Protein AF-A0A839E7I4-F1 (afdb_monomer_lite)

InterPro domains:
  IPR001789 Signal transduction response regulator, receiver domain [PF00072] (240-334)
  IPR001789 Signal transduction response regulator, receiver domain [PS50110] (230-344)
  IPR001789 Signal transduction response regulator, receiver domain [SM00448] (236-340)
  IPR003594 Histidine kinase/HSP90-like ATPase domain [PF02518] (184-231)
  IPR011006 CheY-like superfamily [SSF52172] (240-339)
  IPR011712 Signal transduction histidine kinase, subgroup 3, dimerisation and phosphoacceptor domain [PF07730] (73-138)
  IPR013785 Aldolase-type TIM barrel [G3DSA:3.20.20.70] (255-352)
  IPR036890 Histidine kinase/HSP90-like ATPase superfamily [G3DSA:3.30.565.10] (148-254)
  IPR036890 Histidine kinase/HSP90-like ATPase superfamily [SSF55874] (157-234)
  IPR050482 Sensor Histidine Kinase Two-Component System [PTHR24421] (22-239)
  IPR058245 NreC/VraR/RcsB-like, phosphoacceptor receiver domain [cd17535] (239-344)

Structure (mmCIF, N/CA/C/O backbone):
data_AF-A0A839E7I4-F1
#
_entry.id   AF-A0A839E7I4-F1
#
loop_
_atom_site.group_PDB
_atom_site.id
_atom_site.type_symbol
_atom_site.label_atom_id
_atom_site.label_alt_id
_atom_site.label_comp_id
_atom_site.label_asym_id
_atom_site.label_entity_id
_atom_site.label_seq_id
_atom_site.pdbx_PDB_ins_code
_atom_site.Cartn_x
_atom_site.Cartn_y
_atom_site.Cartn_z
_atom_site.occupancy
_atom_site.B_iso_or_equiv
_atom_site.auth_seq_id
_atom_site.auth_comp_id
_atom_site.auth_asym_id
_atom_site.auth_atom_id
_atom_site.pdbx_PDB_model_num
ATOM 1 N N . MET A 1 1 ? 86.240 20.208 -107.784 1.00 45.34 1 MET A N 1
ATOM 2 C CA . MET A 1 1 ? 86.286 20.695 -106.391 1.00 45.34 1 MET A CA 1
ATOM 3 C C . MET A 1 1 ? 84.893 21.193 -106.020 1.00 45.34 1 MET A C 1
ATOM 5 O O . MET A 1 1 ? 84.542 22.271 -106.465 1.00 45.34 1 MET A O 1
ATOM 9 N N . ALA A 1 2 ? 84.088 20.382 -105.324 1.00 39.31 2 ALA A N 1
ATOM 10 C CA . ALA A 1 2 ? 82.981 20.797 -104.443 1.00 39.31 2 ALA A CA 1
ATOM 11 C C . ALA A 1 2 ? 82.258 19.541 -103.919 1.00 39.31 2 ALA A C 1
ATOM 13 O O . ALA A 1 2 ? 81.958 18.629 -104.683 1.00 39.31 2 ALA A O 1
ATOM 14 N N . LEU A 1 3 ? 82.082 19.511 -102.601 1.00 32.94 3 LEU A N 1
ATOM 15 C CA . LEU A 1 3 ? 81.703 18.405 -101.721 1.00 32.94 3 LEU A CA 1
ATOM 16 C C . LEU A 1 3 ? 80.348 17.738 -102.019 1.00 32.94 3 LEU A C 1
ATOM 18 O O . LEU A 1 3 ? 79.318 18.398 -102.114 1.00 32.94 3 LEU A O 1
ATOM 22 N N . THR A 1 4 ? 80.350 16.407 -101.960 1.00 37.59 4 THR A N 1
ATOM 23 C CA . THR A 1 4 ? 79.194 15.556 -101.659 1.00 37.59 4 THR A CA 1
ATOM 24 C C . THR A 1 4 ? 78.889 15.645 -100.159 1.00 37.59 4 THR A C 1
ATOM 26 O O . THR A 1 4 ? 79.692 15.201 -99.341 1.00 37.59 4 THR A O 1
ATOM 29 N N . VAL A 1 5 ? 77.738 16.201 -99.772 1.00 37.16 5 VAL A N 1
ATOM 30 C CA . VAL A 1 5 ? 77.223 16.116 -98.394 1.00 37.16 5 VAL A CA 1
ATOM 31 C C . VAL A 1 5 ? 76.134 15.047 -98.368 1.00 37.16 5 VAL A C 1
ATOM 33 O O . VAL A 1 5 ? 75.012 15.271 -98.815 1.00 37.16 5 VAL A O 1
ATOM 36 N N . ALA A 1 6 ? 76.485 13.861 -97.875 1.00 39.47 6 ALA A N 1
ATOM 37 C CA . ALA A 1 6 ? 75.538 12.795 -97.576 1.00 39.47 6 ALA A CA 1
ATOM 38 C C . ALA A 1 6 ? 74.881 13.083 -96.216 1.00 39.47 6 ALA A C 1
ATOM 40 O O . ALA A 1 6 ? 75.490 12.887 -95.165 1.00 39.47 6 ALA A O 1
ATOM 41 N N . GLY A 1 7 ? 73.646 13.584 -96.232 1.00 37.56 7 GLY A N 1
ATOM 42 C CA . GLY A 1 7 ? 72.823 13.718 -95.032 1.00 37.56 7 GLY A CA 1
ATOM 43 C C . GLY A 1 7 ? 72.228 12.366 -94.643 1.00 37.56 7 GLY A C 1
ATOM 44 O O . GLY A 1 7 ? 71.317 11.877 -95.305 1.00 37.56 7 GLY A O 1
ATOM 45 N N . PHE A 1 8 ? 72.734 11.756 -93.572 1.00 41.09 8 PHE A N 1
ATOM 46 C CA . PHE A 1 8 ? 72.129 10.573 -92.960 1.00 41.09 8 PHE A CA 1
ATOM 47 C C . PHE A 1 8 ? 70.996 11.031 -92.029 1.00 41.09 8 PHE A C 1
ATOM 49 O O . PHE A 1 8 ? 71.242 11.540 -90.937 1.00 41.09 8 PHE A O 1
ATOM 56 N N . ALA A 1 9 ? 69.743 10.879 -92.460 1.00 42.00 9 ALA A N 1
ATOM 57 C CA . ALA A 1 9 ? 68.587 11.063 -91.590 1.00 42.00 9 ALA A CA 1
ATOM 58 C C . ALA A 1 9 ? 68.365 9.775 -90.782 1.00 42.00 9 ALA A C 1
ATOM 60 O O . ALA A 1 9 ? 67.781 8.810 -91.274 1.00 42.00 9 ALA A O 1
ATOM 61 N N . ILE A 1 10 ? 68.835 9.743 -89.533 1.00 49.53 10 ILE A N 1
ATOM 62 C CA . ILE A 1 10 ? 68.443 8.699 -88.579 1.00 49.53 10 ILE A CA 1
ATOM 63 C C . ILE A 1 10 ? 67.021 9.028 -88.116 1.00 49.53 10 ILE A C 1
ATOM 65 O O . ILE A 1 10 ? 66.812 9.811 -87.192 1.00 49.53 10 ILE A O 1
ATOM 69 N N . ALA A 1 11 ? 66.027 8.433 -88.774 1.00 49.31 11 ALA A N 1
ATOM 70 C CA . ALA A 1 11 ? 64.657 8.402 -88.280 1.00 49.31 11 ALA A CA 1
ATOM 71 C C . ALA A 1 11 ? 64.582 7.435 -87.088 1.00 49.31 11 ALA A C 1
ATOM 73 O O . ALA A 1 11 ? 64.218 6.267 -87.224 1.00 49.31 11 ALA A O 1
ATOM 74 N N . GLY A 1 12 ? 64.952 7.914 -85.901 1.00 51.97 12 GLY A N 1
ATOM 75 C CA . GLY A 1 12 ? 64.616 7.230 -84.659 1.00 51.97 12 GLY A CA 1
ATOM 76 C C . GLY A 1 12 ? 63.102 7.267 -84.481 1.00 51.97 12 GLY A C 1
ATOM 77 O O . GLY A 1 12 ? 62.562 8.281 -84.047 1.00 51.97 12 GLY A O 1
ATOM 78 N N . ARG A 1 13 ? 62.394 6.188 -84.837 1.00 59.62 13 ARG A N 1
ATOM 79 C CA . ARG A 1 13 ? 60.990 6.016 -84.437 1.00 59.62 13 ARG A CA 1
ATOM 80 C C . ARG A 1 13 ? 60.942 6.060 -82.907 1.00 59.62 13 ARG A C 1
ATOM 82 O O . ARG A 1 13 ? 61.551 5.184 -82.287 1.00 59.62 13 ARG A O 1
ATOM 89 N N . PRO A 1 14 ? 60.231 7.005 -82.267 1.00 53.09 14 PRO A N 1
ATOM 90 C CA . PRO A 1 14 ? 59.970 6.874 -80.849 1.00 53.09 14 PRO A CA 1
ATOM 91 C C . PRO A 1 14 ? 58.988 5.701 -80.721 1.00 53.09 14 PRO A C 1
ATOM 93 O O . PRO A 1 14 ? 57.801 5.845 -80.971 1.00 53.09 14 PRO A O 1
ATOM 96 N N . MET A 1 15 ? 59.487 4.499 -80.429 1.00 57.19 15 MET A N 1
ATOM 97 C CA . MET A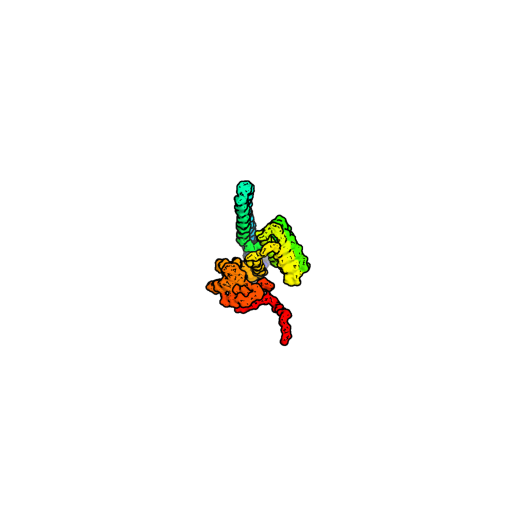 1 15 ? 58.659 3.288 -80.278 1.00 57.19 15 MET A CA 1
ATOM 98 C C . MET A 1 15 ? 57.973 3.228 -78.898 1.00 57.19 15 MET A C 1
ATOM 100 O O . MET A 1 15 ? 57.170 2.344 -78.621 1.00 57.19 15 MET A O 1
ATOM 104 N N . VAL A 1 16 ? 58.287 4.187 -78.025 1.00 59.41 16 VAL A N 1
ATOM 105 C CA . VAL A 1 16 ? 57.836 4.262 -76.629 1.00 59.41 16 VAL A CA 1
ATOM 106 C C . VAL A 1 16 ? 56.476 4.976 -76.440 1.00 59.41 16 VAL A C 1
ATOM 108 O O . VAL A 1 16 ? 55.695 4.493 -75.622 1.00 59.41 16 VAL A O 1
ATOM 111 N N . PRO A 1 17 ? 56.115 6.058 -77.172 1.00 64.69 17 PRO A N 1
ATOM 112 C CA . PRO A 1 17 ? 54.842 6.767 -76.989 1.00 64.69 17 PRO A CA 1
ATOM 113 C C . PRO A 1 17 ? 53.613 5.934 -77.365 1.00 64.69 17 PRO A C 1
ATOM 115 O O . PRO A 1 17 ? 52.609 6.000 -76.666 1.00 64.69 17 PRO A O 1
ATOM 118 N N . ASP A 1 18 ? 53.692 5.125 -78.426 1.00 73.00 18 ASP A N 1
ATOM 119 C CA . ASP A 1 18 ? 52.546 4.353 -78.934 1.00 73.00 18 ASP A CA 1
ATOM 120 C C . ASP A 1 18 ? 52.204 3.176 -78.004 1.00 73.00 18 ASP A C 1
ATOM 122 O O . ASP A 1 18 ? 51.046 2.933 -77.662 1.00 73.00 18 ASP A O 1
ATOM 126 N N . LEU A 1 19 ? 53.236 2.496 -77.488 1.00 74.56 19 LEU A N 1
ATOM 127 C CA . LEU A 1 19 ? 53.078 1.448 -76.481 1.00 74.56 19 LEU A CA 1
ATOM 128 C C . LEU A 1 19 ? 52.529 2.018 -75.164 1.00 74.56 19 LEU A C 1
ATOM 130 O O . LEU A 1 19 ? 51.595 1.449 -74.598 1.00 74.56 19 LEU A O 1
ATOM 134 N N . LEU A 1 20 ? 53.062 3.155 -74.698 1.00 75.75 20 LEU A N 1
ATOM 135 C CA . LEU A 1 20 ? 52.554 3.855 -73.513 1.00 75.75 20 LEU A CA 1
ATOM 136 C C . LEU A 1 20 ? 51.095 4.289 -73.691 1.00 75.75 20 LEU A C 1
ATOM 138 O O . LEU A 1 20 ? 50.303 4.141 -72.762 1.00 75.75 20 LEU A O 1
ATOM 142 N N . MET A 1 21 ? 50.720 4.764 -74.880 1.00 80.06 21 MET A N 1
ATOM 143 C CA . MET A 1 21 ? 49.353 5.169 -75.198 1.00 80.06 21 MET A CA 1
ATOM 144 C C . MET A 1 21 ? 48.388 3.976 -75.183 1.00 80.06 21 MET A C 1
ATOM 146 O O . MET A 1 21 ? 47.341 4.048 -74.541 1.00 80.06 21 MET A O 1
ATOM 150 N N . HIS A 1 22 ? 48.741 2.845 -75.802 1.00 80.69 22 HIS A N 1
ATOM 151 C CA . HIS A 1 22 ? 47.908 1.637 -75.765 1.00 80.69 22 HIS A CA 1
ATOM 152 C C . HIS A 1 22 ? 47.764 1.045 -74.359 1.00 80.69 22 HIS A C 1
ATOM 154 O O . HIS A 1 22 ? 46.682 0.577 -73.995 1.00 80.69 22 HIS A O 1
ATOM 160 N N . VAL A 1 23 ? 48.833 1.080 -73.560 1.00 84.62 23 VAL A N 1
ATOM 161 C CA . VAL A 1 23 ? 48.807 0.689 -72.145 1.00 84.62 23 VAL A CA 1
ATOM 162 C C . VAL A 1 23 ? 47.870 1.621 -71.373 1.00 84.62 23 VAL A C 1
ATOM 164 O O . VAL A 1 23 ? 46.920 1.150 -70.751 1.00 84.62 23 VAL A O 1
ATOM 167 N N . PHE A 1 24 ? 48.049 2.938 -71.482 1.00 85.75 24 PHE A N 1
ATOM 168 C CA . PHE A 1 24 ? 47.214 3.928 -70.800 1.00 85.75 24 PHE A CA 1
ATOM 169 C C . PHE A 1 24 ? 45.724 3.776 -71.141 1.00 85.75 24 PHE A C 1
ATOM 171 O O . PHE A 1 24 ? 44.899 3.687 -70.234 1.00 85.75 24 PHE A O 1
ATOM 178 N N . VAL A 1 25 ? 45.377 3.656 -72.429 1.00 88.88 25 VAL A N 1
ATOM 179 C CA . VAL A 1 25 ? 43.986 3.484 -72.889 1.00 88.88 25 VAL A CA 1
ATOM 180 C C . VAL A 1 25 ? 43.358 2.201 -72.336 1.00 88.88 25 VAL A C 1
ATOM 182 O O . VAL A 1 25 ? 42.182 2.206 -71.975 1.00 88.88 25 VAL A O 1
ATOM 185 N N . ARG A 1 26 ? 44.126 1.108 -72.216 1.00 89.75 26 ARG A N 1
ATOM 186 C CA . ARG A 1 26 ? 43.634 -0.155 -71.639 1.00 89.75 26 ARG A CA 1
ATOM 187 C C . ARG A 1 26 ? 43.457 -0.093 -70.121 1.00 89.75 26 ARG A C 1
ATOM 189 O O . ARG A 1 26 ? 42.521 -0.706 -69.620 1.00 89.75 26 ARG A O 1
ATOM 196 N N . PHE A 1 27 ? 44.307 0.635 -69.392 1.00 92.12 27 PHE A N 1
ATOM 197 C CA . PHE A 1 27 ? 44.237 0.728 -67.924 1.00 92.12 27 PHE A CA 1
ATOM 198 C C . PHE A 1 27 ? 43.278 1.816 -67.410 1.00 92.12 27 PHE A C 1
ATOM 200 O O . PHE A 1 27 ? 42.693 1.649 -66.339 1.00 92.12 27 PHE A O 1
ATOM 207 N N . LEU A 1 28 ? 43.049 2.889 -68.174 1.00 91.81 28 LEU A N 1
ATOM 208 C CA . LEU A 1 28 ? 42.140 3.985 -67.821 1.00 91.81 28 LEU A CA 1
ATOM 209 C C . LEU A 1 28 ? 40.730 3.531 -67.375 1.00 91.81 28 LEU A C 1
ATOM 211 O O . LEU A 1 28 ? 40.294 3.985 -66.315 1.00 91.81 28 LEU A O 1
ATOM 215 N N . PRO A 1 29 ? 40.009 2.630 -68.078 1.00 94.44 29 PRO A N 1
ATOM 216 C CA . PRO A 1 29 ? 38.679 2.199 -67.642 1.00 94.44 29 PRO A CA 1
ATOM 217 C C . PRO A 1 29 ? 38.705 1.447 -66.307 1.00 94.44 29 PRO A C 1
ATOM 219 O O . PRO A 1 29 ? 37.773 1.595 -65.517 1.00 94.44 29 PRO A O 1
ATOM 222 N N . PHE A 1 30 ? 39.769 0.694 -66.005 1.00 95.38 30 PHE A N 1
ATOM 223 C CA . PHE A 1 30 ? 39.918 0.025 -64.708 1.00 95.38 30 PHE A CA 1
ATOM 224 C C . PHE A 1 30 ? 40.108 1.039 -63.582 1.00 95.38 30 PHE A C 1
ATOM 226 O O . PHE A 1 30 ? 39.465 0.914 -62.542 1.00 95.38 30 PHE A O 1
ATOM 233 N N . VAL A 1 31 ? 40.925 2.073 -63.808 1.00 94.81 31 VAL A N 1
ATOM 234 C CA . VAL A 1 31 ? 41.120 3.172 -62.849 1.00 94.81 31 VAL A CA 1
ATOM 235 C C . VAL A 1 31 ? 39.812 3.931 -62.623 1.00 94.81 31 VAL A C 1
ATOM 237 O O . VAL A 1 31 ? 39.421 4.136 -61.477 1.00 94.81 31 VAL A O 1
ATOM 240 N N . VAL A 1 32 ? 39.098 4.292 -63.694 1.00 95.94 32 VAL A N 1
ATOM 241 C CA . VAL A 1 32 ? 37.809 4.999 -63.609 1.00 95.94 32 VAL A CA 1
ATOM 242 C C . VAL A 1 32 ? 36.753 4.145 -62.908 1.00 95.94 32 VAL A C 1
ATOM 244 O O . VAL A 1 32 ? 36.030 4.656 -62.057 1.00 95.94 32 VAL A O 1
ATOM 247 N N . THR A 1 33 ? 36.682 2.845 -63.203 1.00 96.38 33 THR A N 1
ATOM 248 C CA . THR A 1 33 ? 35.732 1.923 -62.559 1.00 96.38 33 THR A CA 1
ATOM 249 C C . THR A 1 33 ? 36.057 1.741 -61.080 1.00 96.38 33 THR A C 1
ATOM 251 O O . THR A 1 33 ? 35.160 1.833 -60.246 1.00 96.38 33 THR A O 1
ATOM 254 N N . ALA A 1 34 ? 37.332 1.547 -60.728 1.00 96.38 34 ALA A N 1
ATOM 255 C CA . ALA A 1 34 ? 37.770 1.445 -59.337 1.00 96.38 34 ALA A CA 1
ATOM 256 C C . ALA A 1 34 ? 37.494 2.743 -58.558 1.00 96.38 34 ALA A C 1
ATOM 258 O O . ALA A 1 34 ? 36.977 2.693 -57.441 1.00 96.38 34 ALA A O 1
ATOM 259 N N . TRP A 1 35 ? 37.769 3.905 -59.162 1.00 97.00 35 TRP A N 1
ATOM 260 C CA . TRP A 1 35 ? 37.464 5.215 -58.587 1.00 97.00 35 TRP A CA 1
ATOM 261 C C . TRP A 1 35 ? 35.956 5.426 -58.412 1.00 97.00 35 TRP A C 1
ATOM 263 O O . TRP A 1 35 ? 35.511 5.800 -57.328 1.00 97.00 35 TRP A O 1
ATOM 273 N N . SER A 1 36 ? 35.156 5.114 -59.435 1.00 97.38 36 SER A N 1
ATOM 274 C CA . SER A 1 36 ? 33.693 5.225 -59.405 1.00 97.38 36 SER A CA 1
ATOM 275 C C . SER A 1 36 ? 33.071 4.302 -58.353 1.00 97.38 36 SER A C 1
ATOM 277 O O . SER A 1 36 ? 32.244 4.743 -57.556 1.00 97.38 36 SER A O 1
ATOM 279 N N . LEU A 1 37 ? 33.528 3.048 -58.263 1.00 97.56 37 LEU A N 1
ATOM 280 C CA . LEU A 1 37 ? 33.078 2.094 -57.249 1.00 97.56 37 LEU A CA 1
ATOM 281 C C . LEU A 1 37 ? 33.483 2.539 -55.837 1.00 97.56 37 LEU A C 1
ATOM 283 O O . LEU A 1 37 ? 32.694 2.416 -54.899 1.00 97.56 37 LEU A O 1
ATOM 287 N N . GLY A 1 38 ? 34.685 3.103 -55.685 1.00 97.06 38 GLY A N 1
ATOM 288 C CA . GLY A 1 38 ? 35.144 3.716 -54.439 1.00 97.06 38 GLY A CA 1
ATOM 289 C C . GLY A 1 38 ? 34.271 4.899 -54.017 1.00 97.06 38 GLY A C 1
ATOM 290 O O . GLY A 1 38 ? 33.841 4.962 -52.864 1.00 97.06 38 GLY A O 1
ATOM 291 N N . MET A 1 39 ? 33.942 5.792 -54.953 1.00 96.94 39 MET A N 1
ATOM 292 C CA . MET A 1 39 ? 33.042 6.929 -54.733 1.00 96.94 39 MET A CA 1
ATOM 293 C C . MET A 1 39 ? 31.627 6.472 -54.368 1.00 96.94 39 MET A C 1
ATOM 295 O O . MET A 1 39 ? 31.061 6.953 -53.387 1.00 96.94 39 MET A O 1
ATOM 299 N N . PHE A 1 40 ? 31.077 5.490 -55.086 1.00 97.06 40 PHE A N 1
ATOM 300 C CA . PHE A 1 40 ? 29.770 4.911 -54.782 1.00 97.06 40 PHE A CA 1
ATOM 301 C C . PHE A 1 40 ? 29.748 4.277 -53.387 1.00 97.06 40 PHE A C 1
ATOM 303 O O . PHE A 1 40 ? 28.834 4.529 -52.601 1.00 97.06 40 PHE A O 1
ATOM 310 N N . ARG A 1 41 ? 30.787 3.506 -53.036 1.00 96.94 41 ARG A N 1
ATOM 311 C CA . ARG A 1 41 ? 30.935 2.914 -51.701 1.00 96.94 41 ARG A CA 1
ATOM 312 C C . ARG A 1 41 ? 31.031 3.989 -50.622 1.00 96.94 41 ARG A C 1
ATOM 314 O O . ARG A 1 41 ? 30.350 3.857 -49.611 1.00 96.94 41 ARG A O 1
ATOM 321 N N . ARG A 1 42 ? 31.817 5.050 -50.835 1.00 96.31 42 ARG A N 1
ATOM 322 C CA . ARG A 1 42 ? 31.937 6.183 -49.903 1.00 96.31 42 ARG A CA 1
ATOM 323 C C . ARG A 1 42 ? 30.579 6.843 -49.661 1.00 96.31 42 ARG A C 1
ATOM 325 O O . ARG A 1 42 ? 30.151 6.900 -48.517 1.00 96.31 42 ARG A O 1
ATOM 332 N N . VAL A 1 43 ? 29.854 7.227 -50.715 1.00 96.44 43 VAL A N 1
ATOM 333 C CA . VAL A 1 43 ? 28.522 7.853 -50.590 1.00 96.44 43 VAL A CA 1
ATOM 334 C C . VAL A 1 43 ? 27.527 6.928 -49.888 1.00 96.44 43 VAL A C 1
ATOM 336 O O . VAL A 1 43 ? 26.754 7.374 -49.042 1.00 96.44 43 VAL A O 1
ATOM 339 N N . ARG A 1 44 ? 27.545 5.624 -50.197 1.00 96.31 44 ARG A N 1
ATOM 340 C CA . ARG A 1 44 ? 26.690 4.636 -49.521 1.00 96.31 44 ARG A CA 1
ATOM 341 C C . ARG A 1 44 ? 27.025 4.522 -48.036 1.00 96.31 44 ARG A C 1
ATOM 343 O O . ARG A 1 44 ? 26.102 4.488 -47.226 1.00 96.31 44 ARG A O 1
ATOM 350 N N . LEU A 1 45 ? 28.309 4.482 -47.678 1.00 96.69 45 LEU A N 1
ATOM 351 C CA . LEU A 1 45 ? 28.752 4.443 -46.284 1.00 96.69 45 LEU A CA 1
ATOM 352 C C . LEU A 1 45 ? 28.362 5.725 -45.539 1.00 96.69 45 LEU A C 1
ATOM 354 O O . LEU A 1 45 ? 27.799 5.626 -44.451 1.00 96.69 45 LEU A O 1
ATOM 358 N N . ASP A 1 46 ? 28.559 6.895 -46.147 1.00 96.69 46 ASP A N 1
ATOM 359 C CA . ASP A 1 46 ? 28.186 8.192 -45.571 1.00 96.69 46 ASP A CA 1
ATOM 360 C C . ASP A 1 46 ? 26.666 8.302 -45.377 1.00 96.69 46 ASP A C 1
ATOM 362 O O . ASP A 1 46 ? 26.194 8.762 -44.338 1.00 96.69 46 ASP A O 1
ATOM 366 N N . HIS A 1 47 ? 25.872 7.814 -46.335 1.00 95.94 47 HIS A N 1
ATOM 367 C CA . HIS A 1 47 ? 24.415 7.796 -46.226 1.00 95.94 47 HIS A CA 1
ATOM 368 C C . HIS A 1 47 ? 23.933 6.864 -45.107 1.00 95.94 47 HIS A C 1
ATOM 370 O O . HIS A 1 47 ? 23.078 7.248 -44.310 1.00 95.94 47 HIS A O 1
ATOM 376 N N . VAL A 1 48 ? 24.504 5.657 -45.006 1.00 96.12 48 VAL A N 1
ATOM 377 C CA . VAL A 1 48 ? 24.193 4.715 -43.919 1.00 96.12 48 VAL A CA 1
ATOM 378 C C . VAL A 1 48 ? 24.604 5.296 -42.565 1.00 96.12 48 VAL A C 1
ATOM 380 O O . VAL A 1 48 ? 23.833 5.206 -41.610 1.00 96.12 48 VAL A O 1
ATOM 383 N N . ALA A 1 49 ? 25.772 5.936 -42.478 1.00 96.50 49 ALA A N 1
ATOM 384 C CA . ALA A 1 49 ? 26.224 6.618 -41.270 1.00 96.50 49 ALA A CA 1
ATOM 385 C C . ALA A 1 49 ? 25.277 7.766 -40.885 1.00 96.50 49 ALA A C 1
ATOM 387 O O . ALA A 1 49 ? 24.894 7.885 -39.722 1.00 96.50 49 ALA A O 1
ATOM 388 N N . ALA A 1 50 ? 24.821 8.559 -41.858 1.00 96.25 50 ALA A N 1
ATOM 389 C CA . ALA A 1 50 ? 23.869 9.641 -41.634 1.00 96.25 50 ALA A CA 1
ATOM 390 C C . ALA A 1 50 ? 22.487 9.135 -41.184 1.00 96.25 50 ALA A C 1
ATOM 392 O O . ALA A 1 50 ? 21.867 9.754 -40.317 1.00 96.25 50 ALA A O 1
ATOM 393 N N . LEU A 1 51 ? 21.997 8.023 -41.745 1.00 95.94 51 LEU A N 1
ATOM 394 C CA . LEU A 1 51 ? 20.743 7.392 -41.320 1.00 95.94 51 LEU A CA 1
ATOM 395 C C . LEU A 1 51 ? 20.854 6.825 -39.901 1.00 95.94 51 LEU A C 1
ATOM 397 O O . LEU A 1 51 ? 19.982 7.094 -39.079 1.00 95.94 51 LEU A O 1
ATOM 401 N N . LYS A 1 52 ? 21.949 6.120 -39.583 1.00 95.44 52 LYS A N 1
ATOM 402 C CA . LYS A 1 52 ? 22.219 5.637 -38.218 1.00 95.44 52 LYS A CA 1
ATOM 403 C C . LYS A 1 52 ? 22.309 6.790 -37.221 1.00 95.44 52 LYS A C 1
ATOM 405 O O . LYS A 1 52 ? 21.684 6.731 -36.170 1.00 95.44 52 LYS A O 1
ATOM 410 N N . GLY A 1 53 ? 23.021 7.863 -37.569 1.00 95.62 53 GLY A N 1
ATOM 411 C CA . GLY A 1 53 ? 23.136 9.049 -36.721 1.00 95.62 53 GLY A CA 1
ATOM 412 C C . GLY A 1 53 ? 21.786 9.719 -36.448 1.00 95.62 53 GLY A C 1
ATOM 413 O O . GLY A 1 53 ? 21.542 10.164 -35.331 1.00 95.62 53 GLY A O 1
ATOM 414 N N . ARG A 1 54 ? 20.881 9.755 -37.436 1.00 95.81 54 ARG A N 1
ATOM 415 C CA . ARG A 1 54 ? 19.507 10.249 -37.244 1.00 95.81 54 ARG A CA 1
ATOM 416 C C . ARG A 1 54 ? 18.667 9.322 -36.368 1.00 95.81 54 ARG A C 1
ATOM 418 O O . ARG A 1 54 ? 17.953 9.823 -35.508 1.00 95.81 54 ARG A O 1
ATOM 425 N N . ALA A 1 55 ? 18.767 8.006 -36.562 1.00 95.19 55 ALA A N 1
ATOM 426 C CA . ALA A 1 55 ? 18.038 7.026 -35.759 1.00 95.19 55 ALA A CA 1
ATOM 427 C C . ALA A 1 55 ? 18.433 7.100 -34.275 1.00 95.19 55 ALA A C 1
ATOM 429 O O . ALA A 1 55 ? 17.556 7.247 -33.432 1.00 95.19 55 ALA A O 1
ATOM 430 N N . LEU A 1 56 ? 19.738 7.123 -33.976 1.00 95.06 56 LEU A N 1
ATOM 431 C CA . LEU A 1 56 ? 20.247 7.227 -32.602 1.00 95.06 56 LEU A CA 1
ATOM 432 C C . LEU A 1 56 ? 19.800 8.522 -31.909 1.00 95.06 56 LEU A C 1
ATOM 434 O O . LEU A 1 56 ? 19.430 8.505 -30.741 1.00 95.06 56 LEU A O 1
ATOM 438 N N . ARG A 1 57 ? 19.794 9.654 -32.627 1.00 95.31 57 ARG A N 1
ATOM 439 C CA . ARG A 1 57 ? 19.293 10.926 -32.075 1.00 95.31 57 ARG A CA 1
ATOM 440 C C . ARG A 1 57 ? 17.793 10.878 -31.808 1.00 95.31 57 ARG A C 1
ATOM 442 O O . ARG A 1 57 ? 17.356 11.319 -30.754 1.00 95.31 57 ARG A O 1
ATOM 449 N N . ALA A 1 58 ? 17.014 10.326 -32.736 1.00 94.50 58 ALA A N 1
ATOM 450 C CA . ALA A 1 58 ? 15.572 10.192 -32.560 1.00 94.50 58 ALA A CA 1
ATOM 451 C C . ALA A 1 58 ? 15.219 9.268 -31.383 1.00 94.50 58 ALA A C 1
ATOM 453 O O . ALA A 1 58 ? 14.248 9.531 -30.678 1.00 94.50 58 ALA A O 1
ATOM 454 N N . GLU A 1 59 ? 15.998 8.209 -31.161 1.00 94.94 59 GLU A N 1
ATOM 455 C CA . GLU A 1 59 ? 15.860 7.311 -30.012 1.00 94.94 59 GLU A CA 1
ATOM 456 C C . GLU A 1 59 ? 16.196 8.027 -28.697 1.00 94.94 59 GLU A C 1
ATOM 458 O O . GLU A 1 59 ? 15.360 8.056 -27.796 1.00 94.94 59 GLU A O 1
ATOM 463 N N . ALA A 1 60 ? 17.331 8.732 -28.635 1.00 94.25 60 ALA A N 1
ATOM 464 C CA . ALA A 1 60 ? 17.715 9.522 -27.465 1.00 94.25 60 ALA A CA 1
ATOM 465 C C . ALA A 1 60 ? 16.677 10.606 -27.115 1.00 94.25 60 ALA A C 1
ATOM 467 O O . ALA A 1 60 ? 16.316 10.778 -25.953 1.00 94.25 60 ALA A O 1
ATOM 468 N N . GLU A 1 61 ? 16.134 11.308 -28.114 1.00 96.25 61 GLU A N 1
ATOM 469 C CA . GLU A 1 61 ? 15.069 12.289 -27.886 1.00 96.25 61 GLU A CA 1
ATOM 470 C C . GLU A 1 61 ? 13.763 11.643 -27.402 1.00 96.25 61 GLU A C 1
ATOM 472 O O . GLU A 1 61 ? 13.016 12.261 -26.645 1.00 96.25 61 GLU A O 1
ATOM 477 N N . ARG A 1 62 ? 13.436 10.425 -27.854 1.00 94.19 62 ARG A N 1
ATOM 478 C CA . ARG A 1 62 ? 12.252 9.695 -27.371 1.00 94.19 62 ARG A CA 1
ATOM 479 C C . ARG A 1 62 ? 12.418 9.298 -25.914 1.00 94.19 62 ARG A C 1
ATOM 481 O O . ARG A 1 62 ? 11.486 9.517 -25.145 1.00 94.19 62 ARG A O 1
ATOM 488 N N . GLU A 1 63 ? 13.585 8.785 -25.533 1.00 93.75 63 GLU A N 1
ATOM 489 C CA . GLU A 1 63 ? 13.886 8.482 -24.132 1.00 93.75 63 GLU A CA 1
ATOM 490 C C . GLU A 1 63 ? 13.805 9.733 -23.260 1.00 93.75 63 GLU A C 1
ATOM 492 O O . GLU A 1 63 ? 13.194 9.712 -22.195 1.00 93.75 63 GLU A O 1
ATOM 497 N N . GLU A 1 64 ? 14.373 10.848 -23.718 1.00 94.19 64 GLU A N 1
ATOM 498 C CA . GLU A 1 64 ? 14.345 12.093 -22.958 1.00 94.19 64 GLU A CA 1
ATOM 499 C C . GLU A 1 64 ? 12.917 12.641 -22.813 1.00 94.19 64 GLU A C 1
ATOM 501 O O . GLU A 1 64 ? 12.524 13.063 -21.725 1.00 94.19 64 GLU A O 1
ATOM 506 N N . ARG A 1 65 ? 12.104 12.589 -23.879 1.00 93.75 65 ARG A N 1
ATOM 507 C CA . ARG A 1 65 ? 10.677 12.948 -23.818 1.00 93.75 65 ARG A CA 1
ATOM 508 C C . ARG A 1 65 ? 9.906 12.038 -22.868 1.00 93.75 65 ARG A C 1
ATOM 510 O O . ARG A 1 65 ? 9.103 12.548 -22.097 1.00 93.75 65 ARG A O 1
ATOM 517 N N . ALA A 1 66 ? 10.161 10.730 -22.893 1.00 86.38 66 ALA A N 1
ATOM 518 C CA . ALA A 1 66 ? 9.527 9.784 -21.980 1.00 86.38 66 ALA A CA 1
ATOM 519 C C . ALA A 1 66 ? 9.895 10.090 -20.519 1.00 86.38 66 ALA A C 1
ATOM 521 O O . ALA A 1 66 ? 9.012 10.177 -19.671 1.00 86.38 66 ALA A O 1
ATOM 522 N N . ARG A 1 67 ? 11.177 10.358 -20.230 1.00 84.62 67 ARG A N 1
ATOM 523 C CA . ARG A 1 67 ? 11.636 10.745 -18.883 1.00 84.62 67 ARG A CA 1
ATOM 524 C C . ARG A 1 67 ? 11.011 12.057 -18.411 1.00 84.62 67 ARG A C 1
ATOM 526 O O . ARG A 1 67 ? 10.578 12.137 -17.265 1.00 84.62 67 ARG A O 1
ATOM 533 N N . ARG A 1 68 ? 10.930 13.069 -19.284 1.00 90.25 68 ARG A N 1
ATOM 534 C CA . ARG A 1 68 ? 10.249 14.339 -18.973 1.00 90.25 68 ARG A CA 1
ATOM 535 C C . ARG A 1 68 ? 8.765 14.125 -18.694 1.00 90.25 68 ARG A C 1
ATOM 537 O O . ARG A 1 68 ? 8.281 14.608 -17.682 1.00 90.25 68 ARG A O 1
ATOM 544 N N . ALA A 1 69 ? 8.079 13.345 -19.529 1.00 83.12 69 ALA A N 1
ATOM 545 C CA . ALA A 1 69 ? 6.664 13.042 -19.339 1.00 83.12 69 ALA A CA 1
ATOM 546 C C . ALA A 1 69 ? 6.398 12.367 -17.983 1.00 83.12 69 ALA A C 1
ATOM 548 O O . ALA A 1 69 ? 5.473 12.762 -17.283 1.00 83.12 69 ALA A O 1
ATOM 549 N N . VAL A 1 70 ? 7.243 11.415 -17.569 1.00 82.50 70 VAL A N 1
ATOM 550 C CA . VAL A 1 70 ? 7.145 10.779 -16.242 1.00 82.50 70 VAL A CA 1
ATOM 551 C C . VAL A 1 70 ? 7.383 11.787 -15.110 1.00 82.50 70 VAL A C 1
ATOM 553 O O . VAL A 1 70 ? 6.674 11.763 -14.107 1.00 82.50 70 VAL A O 1
ATOM 556 N N . ALA A 1 71 ? 8.356 12.691 -15.243 1.00 78.81 71 ALA A N 1
ATOM 557 C CA . ALA A 1 71 ? 8.623 13.710 -14.225 1.00 78.81 71 ALA A CA 1
ATOM 558 C C . ALA A 1 71 ? 7.478 14.736 -14.093 1.00 78.81 71 ALA A C 1
ATOM 560 O O . ALA A 1 71 ? 7.094 15.106 -12.977 1.00 78.81 71 ALA A O 1
ATOM 561 N N . ASP A 1 72 ? 6.903 15.160 -15.218 1.00 78.50 72 ASP A N 1
ATOM 562 C CA . ASP A 1 72 ? 5.750 16.063 -15.251 1.00 78.50 72 ASP A CA 1
ATOM 563 C C . ASP A 1 72 ? 4.523 15.403 -14.612 1.00 78.50 72 ASP A C 1
ATOM 565 O O . ASP A 1 72 ? 3.827 16.025 -13.804 1.00 78.50 72 ASP A O 1
ATOM 569 N N . GLU A 1 73 ? 4.313 14.119 -14.907 1.00 80.12 73 GLU A N 1
ATOM 570 C CA . GLU A 1 73 ? 3.268 13.295 -14.308 1.00 80.12 73 GLU A CA 1
ATOM 571 C C . GLU A 1 73 ? 3.425 13.220 -12.786 1.00 80.12 73 GLU A C 1
ATOM 573 O O . GLU A 1 73 ? 2.508 13.574 -12.047 1.00 80.12 73 GLU A O 1
ATOM 578 N N . ARG A 1 74 ? 4.625 12.878 -12.297 1.00 78.25 74 ARG A N 1
ATOM 579 C CA . ARG A 1 74 ? 4.933 12.835 -10.856 1.00 78.25 74 ARG A CA 1
ATOM 580 C C . ARG A 1 74 ? 4.629 14.163 -10.164 1.00 78.25 74 ARG A C 1
ATOM 582 O O . ARG A 1 74 ? 4.041 14.182 -9.084 1.00 78.25 74 ARG A O 1
ATOM 589 N N . THR A 1 75 ? 4.982 15.280 -10.797 1.00 72.50 75 THR A N 1
ATOM 590 C CA . THR A 1 75 ? 4.717 16.617 -10.246 1.00 72.50 75 THR A CA 1
ATOM 591 C C . THR A 1 75 ? 3.218 16.935 -10.223 1.00 72.50 75 THR A C 1
ATOM 593 O O . THR A 1 75 ? 2.746 17.612 -9.309 1.00 72.50 75 THR A O 1
ATOM 596 N N . ARG A 1 76 ? 2.452 16.449 -11.209 1.00 80.00 76 ARG A N 1
ATOM 597 C CA . ARG A 1 76 ? 0.991 16.578 -11.231 1.00 80.00 76 ARG A CA 1
ATOM 598 C C . ARG A 1 76 ? 0.338 15.786 -10.102 1.00 80.00 76 ARG A C 1
ATOM 600 O O . ARG A 1 76 ? -0.381 16.394 -9.320 1.00 80.00 76 ARG A O 1
ATOM 607 N N . ILE A 1 77 ? 0.660 14.501 -9.949 1.00 74.31 77 ILE A N 1
ATOM 608 C CA . ILE A 1 77 ? 0.115 13.678 -8.854 1.00 74.31 77 ILE A CA 1
ATOM 609 C C . ILE A 1 77 ? 0.466 14.257 -7.483 1.00 74.31 77 ILE A C 1
ATOM 611 O O . ILE A 1 77 ? -0.386 14.293 -6.601 1.00 74.31 77 ILE A O 1
ATOM 615 N N . ALA A 1 78 ? 1.689 14.764 -7.296 1.00 71.69 78 ALA A N 1
ATOM 616 C CA . ALA A 1 78 ? 2.068 15.406 -6.041 1.00 71.69 78 ALA A CA 1
ATOM 617 C C . ALA A 1 78 ? 1.183 16.624 -5.714 1.00 71.69 78 ALA A C 1
ATOM 619 O O . ALA A 1 78 ? 0.822 16.814 -4.553 1.00 71.69 78 ALA A O 1
ATOM 620 N N . ARG A 1 79 ? 0.805 17.425 -6.722 1.00 77.06 79 ARG A N 1
ATOM 621 C CA . ARG A 1 79 ? -0.142 18.538 -6.551 1.00 77.06 79 ARG A CA 1
ATOM 622 C C . ARG A 1 79 ? -1.549 18.047 -6.228 1.00 77.06 79 ARG A C 1
ATOM 624 O O . ARG A 1 79 ? -2.128 18.545 -5.274 1.00 77.06 79 ARG A O 1
ATOM 631 N N . ASP A 1 80 ? -2.045 17.032 -6.927 1.00 78.06 80 ASP A N 1
ATOM 632 C CA . ASP A 1 80 ? -3.383 16.486 -6.673 1.00 78.06 80 ASP A CA 1
ATOM 633 C C . ASP A 1 80 ? -3.496 15.921 -5.244 1.00 78.06 80 ASP A C 1
ATOM 635 O O . ASP A 1 80 ? -4.470 16.174 -4.535 1.00 78.06 80 ASP A O 1
ATOM 639 N N . VAL A 1 81 ? -2.459 15.213 -4.775 1.00 80.31 81 VAL A N 1
ATOM 640 C CA . VAL A 1 81 ? -2.366 14.750 -3.380 1.00 80.31 81 VAL A CA 1
ATOM 641 C C . VAL A 1 81 ? -2.309 15.936 -2.416 1.00 80.31 81 VAL A C 1
ATOM 643 O O . VAL A 1 81 ? -3.013 15.937 -1.405 1.00 80.31 81 VAL A O 1
ATOM 646 N N . HIS A 1 82 ? -1.493 16.950 -2.713 1.00 75.75 82 HIS A N 1
ATOM 647 C CA . HIS A 1 82 ? -1.389 18.146 -1.879 1.00 75.75 82 HIS A CA 1
ATOM 648 C C . HIS A 1 82 ? -2.731 18.873 -1.752 1.00 75.75 82 HIS A C 1
ATOM 650 O O . HIS A 1 82 ? -3.087 19.275 -0.648 1.00 75.75 82 HIS A O 1
ATOM 656 N N . ASP A 1 83 ? -3.499 18.986 -2.834 1.00 84.25 83 ASP A N 1
ATOM 657 C CA . ASP A 1 83 ? -4.796 19.662 -2.847 1.00 84.25 83 ASP A CA 1
ATOM 658 C C . ASP A 1 83 ? -5.836 18.908 -2.006 1.00 84.25 83 ASP A C 1
ATOM 660 O O . ASP A 1 83 ? -6.538 19.526 -1.200 1.00 84.25 83 ASP A O 1
ATOM 664 N N . VAL A 1 84 ? -5.883 17.572 -2.103 1.00 79.50 84 VAL A N 1
ATOM 665 C CA . VAL A 1 84 ? -6.748 16.729 -1.254 1.00 79.50 84 VAL A CA 1
ATOM 666 C C . VAL A 1 84 ? -6.400 16.912 0.226 1.00 79.50 84 VAL A C 1
ATOM 668 O O . VAL A 1 84 ? -7.284 17.137 1.058 1.00 79.50 84 VAL A O 1
ATOM 671 N N . VAL A 1 85 ? -5.109 16.863 0.565 1.00 81.00 85 VAL A N 1
ATOM 672 C CA . VAL A 1 85 ? -4.638 17.021 1.949 1.00 81.00 85 VAL A CA 1
ATOM 673 C C . VAL A 1 85 ? -4.909 18.433 2.471 1.00 81.00 85 VAL A C 1
ATOM 675 O O . VAL A 1 85 ? -5.435 18.591 3.574 1.00 81.00 85 VAL A O 1
ATOM 678 N N . ALA A 1 86 ? -4.585 19.464 1.692 1.00 75.31 86 ALA A N 1
ATOM 679 C CA . ALA A 1 86 ? -4.769 20.861 2.070 1.00 75.31 86 ALA A CA 1
ATOM 680 C C . ALA A 1 86 ? -6.250 21.190 2.292 1.00 75.31 86 ALA A C 1
ATOM 682 O O . ALA A 1 86 ? -6.606 21.832 3.286 1.00 75.31 86 ALA A O 1
ATOM 683 N N . HIS A 1 87 ? -7.125 20.699 1.413 1.00 80.31 87 HIS A N 1
ATOM 684 C CA . HIS A 1 87 ? -8.564 20.870 1.554 1.00 80.31 87 HIS A CA 1
ATOM 685 C C . HIS A 1 87 ? -9.094 20.190 2.824 1.00 80.31 87 HIS A C 1
ATOM 687 O O . HIS A 1 87 ? -9.797 20.820 3.619 1.00 80.31 87 HIS A O 1
ATOM 693 N N . ALA A 1 88 ? -8.694 18.940 3.076 1.00 86.25 88 ALA A N 1
ATOM 694 C CA . ALA A 1 88 ? -9.092 18.206 4.274 1.00 86.25 88 ALA A CA 1
ATOM 695 C C . ALA A 1 88 ? -8.627 18.900 5.562 1.00 86.25 88 ALA A C 1
ATOM 697 O O . ALA A 1 88 ? -9.411 19.058 6.499 1.00 86.25 88 ALA A O 1
ATOM 698 N N . LEU A 1 89 ? -7.380 19.380 5.603 1.00 86.75 89 LEU A N 1
ATOM 699 C CA . LEU A 1 89 ? -6.852 20.132 6.743 1.00 86.75 89 LEU A CA 1
ATOM 700 C C . LEU A 1 89 ? -7.616 21.440 6.976 1.00 86.75 89 LEU A C 1
ATOM 702 O O . LEU A 1 89 ? -7.865 21.804 8.126 1.00 86.75 89 LEU A O 1
ATOM 706 N N . SER A 1 90 ? -8.038 22.132 5.916 1.00 88.38 90 SER A N 1
ATOM 707 C CA . SER A 1 90 ? -8.862 23.340 6.035 1.00 88.38 90 SER A CA 1
ATOM 708 C C . SER A 1 90 ? -10.220 23.045 6.686 1.00 88.38 90 SER A C 1
ATOM 710 O O . SER A 1 90 ? -10.625 23.729 7.629 1.00 88.38 90 SER A O 1
ATOM 712 N N . VAL A 1 91 ? -10.893 21.970 6.265 1.00 85.19 91 VAL A N 1
ATOM 713 C CA . VAL A 1 91 ? -12.167 21.542 6.866 1.00 85.19 91 VAL A CA 1
ATOM 714 C C . VAL A 1 91 ? -11.968 21.108 8.320 1.00 85.19 91 VAL A C 1
ATOM 716 O O . VAL A 1 91 ? -12.717 21.541 9.195 1.00 85.19 91 VAL A O 1
ATOM 719 N N . ILE A 1 92 ? -10.928 20.319 8.605 1.00 90.81 92 ILE A N 1
ATOM 720 C CA . ILE A 1 92 ? -10.606 19.846 9.959 1.00 90.81 92 ILE A CA 1
ATOM 721 C C . ILE A 1 92 ? -10.321 21.019 10.901 1.00 90.81 92 ILE A C 1
ATOM 723 O O . ILE A 1 92 ? -10.864 21.067 12.002 1.00 90.81 92 ILE A O 1
ATOM 727 N N . THR A 1 93 ? -9.497 21.980 10.481 1.00 84.44 93 THR A N 1
ATOM 728 C CA . THR A 1 93 ? -9.155 23.152 11.304 1.00 84.44 93 THR A CA 1
ATOM 729 C C . THR A 1 93 ? -10.364 24.055 11.541 1.00 84.44 93 THR A C 1
ATOM 731 O O . THR A 1 93 ? -10.556 24.536 12.660 1.00 84.44 93 THR A O 1
ATOM 734 N N . SER A 1 94 ? -11.220 24.238 10.533 1.00 86.50 94 SER A N 1
ATOM 735 C CA . SER A 1 94 ? -12.481 24.972 10.675 1.00 86.50 94 SER A CA 1
ATOM 736 C C . SER A 1 94 ? -13.425 24.290 11.675 1.00 86.50 94 SER A C 1
ATOM 738 O O . SER A 1 94 ? -13.890 24.926 12.625 1.00 86.50 94 SER A O 1
ATOM 740 N N . GLN A 1 95 ? -13.626 22.973 11.543 1.00 90.19 95 GLN A N 1
ATOM 741 C CA . GLN A 1 95 ? -14.478 22.187 12.442 1.00 90.19 95 GLN A CA 1
ATOM 742 C C . GLN A 1 95 ? -13.922 22.110 13.864 1.00 90.19 95 GLN A C 1
ATOM 744 O O . GLN A 1 95 ? -14.679 22.206 14.825 1.00 90.19 95 GLN A O 1
ATOM 749 N N . ALA A 1 96 ? -12.602 22.016 14.028 1.00 89.00 96 ALA A N 1
ATOM 750 C CA . ALA A 1 96 ? -11.971 22.012 15.344 1.00 89.00 96 ALA A CA 1
ATOM 751 C C . ALA A 1 96 ? -12.195 23.345 16.074 1.00 89.00 96 ALA A C 1
ATOM 753 O O . ALA A 1 96 ? -12.520 23.360 17.263 1.00 89.00 96 ALA A O 1
ATOM 754 N N . ASN A 1 97 ? -12.076 24.473 15.365 1.00 84.12 97 ASN A N 1
ATOM 755 C CA . ASN A 1 97 ? -12.327 25.796 15.935 1.00 84.12 97 ASN A CA 1
ATOM 756 C C . ASN A 1 97 ? -13.813 26.009 16.271 1.00 84.12 97 ASN A C 1
ATOM 758 O O . ASN A 1 97 ? -14.125 26.484 17.366 1.00 84.12 97 ASN A O 1
ATOM 762 N N . GLY A 1 98 ? -14.723 25.622 15.369 1.00 84.50 98 GLY A N 1
ATOM 763 C CA . GLY A 1 98 ? -16.171 25.714 15.581 1.00 84.50 98 GLY A CA 1
ATOM 764 C C . GLY A 1 98 ? -16.666 24.802 16.706 1.00 84.50 98 GLY A C 1
ATOM 765 O O . GLY A 1 98 ? -17.361 25.257 17.616 1.00 84.50 98 GLY A O 1
ATOM 766 N N . GLY A 1 99 ? -16.228 23.541 16.708 1.00 87.44 99 GLY A N 1
ATOM 767 C CA . GLY A 1 99 ? -16.552 22.548 17.731 1.00 87.44 99 GLY A CA 1
ATOM 768 C C . GLY A 1 99 ? -16.079 22.962 19.122 1.00 87.44 99 GLY A C 1
ATOM 769 O O . GLY A 1 99 ? -16.834 22.846 20.084 1.00 87.44 99 GLY A O 1
ATOM 770 N N . ARG A 1 100 ? -14.878 23.549 19.246 1.00 83.06 100 ARG A N 1
ATOM 771 C CA . ARG A 1 100 ? -14.363 24.042 20.537 1.00 83.06 100 ARG A CA 1
ATOM 772 C C . ARG A 1 100 ? -15.194 25.195 21.111 1.00 83.06 100 ARG A C 1
ATOM 774 O O . ARG A 1 100 ? -15.257 25.349 22.330 1.00 83.06 100 ARG A O 1
ATOM 781 N N . TYR A 1 101 ? -15.806 26.018 20.257 1.00 83.06 101 TYR A N 1
ATOM 782 C CA . TYR A 1 101 ? -16.704 27.092 20.687 1.00 83.06 101 TYR A CA 1
ATOM 783 C C . TYR A 1 101 ? -18.091 26.548 21.059 1.00 83.06 101 TYR A C 1
ATOM 785 O O . TYR A 1 101 ? -18.604 26.873 22.130 1.00 83.06 101 TYR A O 1
ATOM 793 N N . ALA A 1 102 ? -18.660 25.675 20.223 1.00 84.38 102 ALA A N 1
ATOM 794 C CA . ALA A 1 102 ? -19.983 25.084 20.430 1.00 84.38 102 ALA A CA 1
ATOM 795 C C . ALA A 1 102 ? -20.047 24.159 21.659 1.00 84.38 102 ALA A C 1
ATOM 797 O O . ALA A 1 102 ? -21.010 24.227 22.420 1.00 84.38 102 ALA A O 1
ATOM 798 N N . ALA A 1 103 ? -18.986 23.386 21.921 1.00 86.44 103 ALA A N 1
ATOM 799 C CA . ALA A 1 103 ? -18.898 22.452 23.047 1.00 86.44 103 ALA A CA 1
ATOM 800 C C . ALA A 1 103 ? -19.053 23.113 24.429 1.00 86.44 103 ALA A C 1
ATOM 802 O O . ALA A 1 103 ? -19.377 22.440 25.403 1.00 86.44 103 ALA A O 1
ATOM 803 N N . ARG A 1 104 ? -18.827 24.431 24.534 1.00 84.94 104 ARG A N 1
ATOM 804 C CA . ARG A 1 104 ? -19.020 25.180 25.788 1.00 84.94 104 ARG A CA 1
ATOM 805 C C . ARG A 1 104 ? -20.491 25.381 26.149 1.00 84.94 104 ARG A C 1
ATOM 807 O O . ARG A 1 104 ? -20.789 25.538 27.327 1.00 84.94 104 ARG A O 1
ATOM 814 N N . GLY A 1 105 ? -21.377 25.434 25.153 1.00 86.50 105 GLY A N 1
ATOM 815 C CA . GLY A 1 105 ? -22.823 25.575 25.351 1.00 86.50 105 GLY A CA 1
ATOM 816 C C . GLY A 1 105 ? -23.583 24.262 25.175 1.00 86.50 105 GLY A C 1
ATOM 817 O O . GLY A 1 105 ? -24.639 24.091 25.773 1.00 86.50 105 GLY A O 1
ATOM 818 N N . ASP A 1 106 ? -23.041 23.348 24.370 1.00 89.25 106 ASP A N 1
ATOM 819 C CA . ASP A 1 106 ? -23.657 22.070 24.035 1.00 89.25 106 ASP A CA 1
ATOM 820 C C . ASP A 1 106 ? -22.576 21.006 23.752 1.00 89.25 106 ASP A C 1
ATOM 822 O O . ASP A 1 106 ? -21.947 21.031 22.686 1.00 89.25 106 ASP A O 1
ATOM 826 N N . PRO A 1 107 ? -22.338 20.071 24.691 1.00 90.06 107 PRO A N 1
ATOM 827 C CA . PRO A 1 107 ? -21.345 19.014 24.528 1.00 90.06 107 PRO A CA 1
ATOM 828 C C . PRO A 1 107 ? -21.601 18.091 23.329 1.00 90.06 107 PRO A C 1
ATOM 830 O O . PRO A 1 107 ? -20.633 17.620 22.727 1.00 90.06 107 PRO A O 1
ATOM 833 N N . GLU A 1 108 ? -22.861 17.855 22.935 1.00 87.75 108 GLU A N 1
ATOM 834 C CA . GLU A 1 108 ? -23.175 16.968 21.804 1.00 87.75 108 GLU A CA 1
ATOM 835 C C . GLU A 1 108 ? -22.671 17.549 20.479 1.00 87.75 108 GLU A C 1
ATOM 837 O O . GLU A 1 108 ? -22.077 16.830 19.674 1.00 87.75 108 GLU A O 1
ATOM 842 N N . ARG A 1 109 ? -22.770 18.871 20.294 1.00 81.06 109 ARG A N 1
ATOM 843 C CA . ARG A 1 109 ? -22.188 19.561 19.127 1.00 81.06 109 ARG A CA 1
ATOM 844 C C . ARG A 1 109 ? -20.664 19.459 19.068 1.00 81.06 109 ARG A C 1
ATOM 846 O O . ARG A 1 109 ? -20.081 19.476 17.984 1.00 81.06 109 ARG A O 1
ATOM 853 N N . GLY A 1 110 ? -20.001 19.341 20.219 1.00 87.75 110 GLY A N 1
ATOM 854 C CA . GLY A 1 110 ? -18.566 19.062 20.284 1.00 87.75 110 GLY A CA 1
ATOM 855 C C . GLY A 1 110 ? -18.224 17.672 19.742 1.00 87.75 110 GLY A C 1
ATOM 856 O O . GLY A 1 110 ? -17.283 17.523 18.961 1.00 87.75 110 GLY A O 1
ATOM 857 N N . ILE A 1 111 ? -19.019 16.665 20.111 1.00 85.88 111 ILE A N 1
ATOM 858 C CA . ILE A 1 111 ? -18.868 15.281 19.640 1.00 85.88 111 ILE A CA 1
ATOM 859 C C . ILE A 1 111 ? -19.152 15.187 18.132 1.00 85.88 111 ILE A C 1
ATOM 861 O O . ILE A 1 111 ? -18.410 14.530 17.402 1.00 85.88 111 ILE A O 1
ATOM 865 N N . GLU A 1 112 ? -20.169 15.892 17.637 1.00 83.25 112 GLU A N 1
ATOM 866 C CA . GLU A 1 112 ? -20.504 15.947 16.209 1.00 83.25 112 GLU A CA 1
ATOM 867 C C . GLU A 1 112 ? -19.364 16.543 15.357 1.00 83.25 112 GLU A C 1
ATOM 869 O O . GLU A 1 112 ? -19.005 15.999 14.304 1.00 83.25 112 GLU A O 1
ATOM 874 N N . ALA A 1 113 ? -18.718 17.609 15.844 1.00 87.56 113 ALA A N 1
ATOM 875 C CA . ALA A 1 113 ? -17.547 18.192 15.192 1.00 87.56 113 ALA A CA 1
ATOM 876 C C . ALA A 1 113 ? -16.360 17.208 15.144 1.00 87.56 113 ALA A C 1
ATOM 878 O O . ALA A 1 113 ? -15.705 17.082 14.107 1.00 87.56 113 ALA A O 1
ATOM 879 N N . LEU A 1 114 ? -16.110 16.456 16.226 1.00 86.75 114 LEU A N 1
ATOM 880 C CA . LEU A 1 114 ? -15.069 15.418 16.265 1.00 86.75 114 LEU A CA 1
ATOM 881 C C . LEU A 1 114 ? -15.358 14.267 15.289 1.00 86.75 114 LEU A C 1
ATOM 883 O O . LEU A 1 114 ? -14.449 13.813 14.591 1.00 86.75 114 LEU A O 1
ATOM 887 N N . ASN A 1 115 ? -16.618 13.840 15.173 1.00 87.00 115 ASN A N 1
ATOM 888 C CA . ASN A 1 115 ? -17.033 12.831 14.195 1.00 87.00 115 ASN A CA 1
ATOM 889 C C . ASN A 1 115 ? -16.818 13.311 12.753 1.00 87.00 115 ASN A C 1
ATOM 891 O O . ASN A 1 115 ? -16.319 12.554 11.918 1.00 87.00 115 ASN A O 1
ATOM 895 N N . THR A 1 116 ? -17.125 14.580 12.475 1.00 86.56 116 THR A N 1
ATOM 896 C CA . THR A 1 116 ? -16.898 15.205 11.163 1.00 86.56 116 THR A CA 1
ATOM 897 C C . THR A 1 116 ? -15.407 15.278 10.823 1.00 86.56 116 THR A C 1
ATOM 899 O O . THR A 1 116 ? -15.008 14.945 9.704 1.00 86.56 116 THR A O 1
ATOM 902 N N . ILE A 1 117 ? -14.560 15.645 11.791 1.00 88.06 117 ILE A N 1
ATOM 903 C CA . ILE A 1 117 ? -13.095 15.647 11.646 1.00 88.06 117 ILE A CA 1
ATOM 904 C C . ILE A 1 117 ? -12.580 14.236 11.338 1.00 88.06 117 ILE A C 1
ATOM 906 O O . ILE A 1 117 ? -11.832 14.050 10.376 1.00 88.06 117 ILE A O 1
ATOM 910 N N . ALA A 1 118 ? -13.010 13.232 12.108 1.00 78.94 118 ALA A N 1
ATOM 911 C CA . ALA A 1 118 ? -12.598 11.844 11.911 1.00 78.94 118 ALA A CA 1
ATOM 912 C C . ALA A 1 118 ? -13.058 11.288 10.551 1.00 78.94 118 ALA A C 1
ATOM 914 O O . ALA A 1 118 ? -12.303 10.579 9.884 1.00 78.94 118 ALA A O 1
ATOM 915 N N . GLY A 1 119 ? -14.276 11.630 10.116 1.00 79.44 119 GLY A N 1
ATOM 916 C CA . GLY A 1 119 ? -14.796 11.285 8.792 1.00 79.44 119 GLY A CA 1
ATOM 917 C C . GLY A 1 119 ? -13.974 11.908 7.664 1.00 79.44 119 GLY A C 1
ATOM 918 O O . GLY A 1 119 ? -13.512 11.191 6.779 1.00 79.44 119 GLY A O 1
ATOM 919 N N . THR A 1 120 ? -13.714 13.214 7.748 1.00 85.88 120 THR A N 1
ATOM 920 C CA . THR A 1 120 ? -12.929 13.966 6.753 1.00 85.88 120 THR A CA 1
ATOM 921 C C . THR A 1 120 ? -11.500 13.429 6.642 1.00 85.88 120 THR A C 1
ATOM 923 O O . THR A 1 120 ? -10.996 13.236 5.538 1.00 85.88 120 THR A O 1
ATOM 926 N N . GLY A 1 121 ? -10.857 13.114 7.772 1.00 78.94 121 GLY A N 1
ATOM 927 C CA . GLY A 1 121 ? -9.512 12.534 7.786 1.00 78.94 121 GLY A CA 1
ATOM 928 C C . GLY A 1 121 ? -9.449 11.142 7.149 1.00 78.94 121 GLY A C 1
ATOM 929 O O . GLY A 1 121 ? -8.549 10.869 6.357 1.00 78.94 121 GLY A O 1
ATOM 930 N N . ARG A 1 122 ? -10.423 10.266 7.442 1.00 79.12 122 ARG A N 1
ATOM 931 C CA . ARG A 1 122 ? -10.499 8.934 6.814 1.00 79.12 122 ARG A CA 1
ATOM 932 C C . ARG A 1 122 ? -10.729 9.024 5.307 1.00 79.12 122 ARG A C 1
ATOM 934 O O . ARG A 1 122 ? -10.065 8.303 4.567 1.00 79.12 122 ARG A O 1
ATOM 941 N N . GLN A 1 123 ? -11.619 9.915 4.871 1.00 78.25 123 GLN A N 1
ATOM 942 C CA . GLN A 1 123 ? -11.912 10.119 3.454 1.00 78.25 123 GLN A CA 1
ATOM 943 C C . GLN A 1 123 ? -10.684 10.643 2.697 1.00 78.25 123 GLN A C 1
ATOM 945 O O . GLN A 1 123 ? -10.297 10.057 1.695 1.00 78.25 123 GLN A O 1
ATOM 950 N N . ALA A 1 124 ? -9.994 11.657 3.226 1.00 82.38 124 ALA A N 1
ATOM 951 C CA . ALA A 1 124 ? -8.801 12.217 2.589 1.00 82.38 124 ALA A CA 1
ATOM 952 C C . ALA A 1 124 ? -7.658 11.195 2.449 1.00 82.38 124 ALA A C 1
ATOM 954 O O . ALA A 1 124 ? -6.949 11.175 1.445 1.00 82.38 124 ALA A O 1
ATOM 955 N N . LEU A 1 125 ? -7.490 10.310 3.440 1.00 80.06 125 LEU A N 1
ATOM 956 C CA . LEU A 1 125 ? -6.522 9.212 3.367 1.00 80.06 125 LEU A CA 1
ATOM 957 C C . LEU A 1 125 ? -6.919 8.145 2.337 1.00 80.06 125 LEU A C 1
ATOM 959 O O . LEU A 1 125 ? -6.039 7.545 1.720 1.00 80.06 125 LEU A O 1
ATOM 963 N N . ALA A 1 126 ? -8.217 7.889 2.154 1.00 71.56 126 ALA A N 1
ATOM 964 C CA . ALA A 1 126 ? -8.710 6.990 1.115 1.00 71.56 126 ALA A CA 1
ATOM 965 C C . ALA A 1 126 ? -8.502 7.593 -0.283 1.00 71.56 126 ALA A C 1
ATOM 967 O O . ALA A 1 126 ? -7.961 6.920 -1.159 1.00 71.56 126 ALA A O 1
ATOM 968 N N . ASP A 1 127 ? -8.828 8.874 -0.459 1.00 75.94 127 ASP A N 1
ATOM 969 C CA . ASP A 1 127 ? -8.676 9.596 -1.724 1.00 75.94 127 ASP A CA 1
ATOM 970 C C . ASP A 1 127 ? -7.195 9.722 -2.119 1.00 75.94 127 ASP A C 1
ATOM 972 O O . ASP A 1 127 ? -6.830 9.435 -3.259 1.00 75.94 127 ASP A O 1
ATOM 976 N N . GLY A 1 128 ? -6.312 10.031 -1.160 1.00 75.81 128 GLY A N 1
ATOM 977 C CA . GLY A 1 128 ? -4.861 10.063 -1.378 1.00 75.81 128 GLY A CA 1
ATOM 978 C C . GLY A 1 128 ? -4.258 8.696 -1.728 1.00 75.81 128 GLY A C 1
ATOM 979 O O . GLY A 1 128 ? -3.317 8.613 -2.512 1.00 75.81 128 GLY A O 1
ATOM 980 N N . ARG A 1 129 ? -4.808 7.595 -1.199 1.00 66.31 129 ARG A N 1
ATOM 981 C CA . ARG A 1 129 ? -4.418 6.235 -1.617 1.00 66.31 129 ARG A CA 1
ATOM 982 C C . ARG A 1 129 ? -4.963 5.886 -3.001 1.00 66.31 129 ARG A C 1
ATOM 984 O O . ARG A 1 129 ? -4.275 5.218 -3.771 1.00 66.31 129 ARG A O 1
ATOM 991 N N . GLY A 1 130 ? -6.167 6.346 -3.332 1.00 62.78 130 GLY A N 1
ATOM 992 C CA . GLY A 1 130 ? -6.790 6.150 -4.640 1.00 62.78 130 GLY A CA 1
ATOM 993 C C . GLY A 1 130 ? -5.997 6.799 -5.774 1.00 62.78 130 GLY A C 1
ATOM 994 O O . GLY A 1 130 ? -5.749 6.147 -6.788 1.00 62.78 130 GLY A O 1
ATOM 995 N N . THR A 1 131 ? -5.515 8.032 -5.583 1.00 66.44 131 THR A N 1
ATOM 996 C CA . THR A 1 131 ? -4.677 8.734 -6.576 1.00 66.44 131 THR A CA 1
ATOM 997 C C . THR A 1 131 ? -3.312 8.070 -6.775 1.00 66.44 131 THR A C 1
ATOM 999 O O . THR A 1 131 ? -2.817 8.013 -7.899 1.00 66.44 131 THR A O 1
ATOM 1002 N N . LEU A 1 132 ? -2.733 7.483 -5.723 1.00 58.16 132 LEU A N 1
ATOM 1003 C CA . LEU A 1 132 ? -1.476 6.727 -5.802 1.00 58.16 132 LEU A CA 1
ATOM 1004 C C . LEU A 1 132 ? -1.636 5.335 -6.441 1.00 58.16 132 LEU A C 1
ATOM 1006 O O . LEU A 1 132 ? -0.692 4.814 -7.028 1.00 58.16 132 LEU A O 1
ATOM 1010 N N . THR A 1 133 ? -2.829 4.736 -6.388 1.00 53.28 133 THR A N 1
ATOM 1011 C CA . THR A 1 133 ? -3.079 3.382 -6.921 1.00 53.28 133 THR A CA 1
ATOM 1012 C C . THR A 1 133 ? -3.084 3.332 -8.459 1.00 53.28 133 THR A C 1
ATOM 1014 O O . THR A 1 133 ? -2.851 2.272 -9.038 1.00 53.28 133 THR A O 1
ATOM 1017 N N . VAL A 1 134 ? -3.302 4.468 -9.135 1.00 51.00 134 VAL A N 1
ATOM 1018 C CA . VAL A 1 134 ? -3.344 4.571 -10.610 1.00 51.00 134 VAL A CA 1
ATOM 1019 C C . VAL A 1 134 ? -1.940 4.597 -11.249 1.00 51.00 134 VAL A C 1
ATOM 1021 O O . VAL A 1 134 ? -1.805 4.334 -12.440 1.00 51.00 134 VAL A O 1
ATOM 1024 N N . LEU A 1 135 ? -0.877 4.803 -10.462 1.00 47.00 135 LEU A N 1
ATOM 1025 C CA . LEU A 1 135 ? 0.527 4.685 -10.885 1.00 47.00 135 LEU A CA 1
ATOM 1026 C C . LEU A 1 135 ? 1.178 3.396 -10.349 1.00 47.00 135 LEU A C 1
ATOM 1028 O O . LEU A 1 135 ? 2.199 3.433 -9.663 1.00 47.00 135 LEU A O 1
ATOM 1032 N N . ARG A 1 136 ? 0.587 2.232 -10.621 1.00 43.16 136 ARG A N 1
ATOM 1033 C CA . ARG A 1 136 ? 1.181 0.944 -10.230 1.00 43.16 136 ARG A CA 1
ATOM 1034 C C . ARG A 1 136 ? 2.034 0.366 -11.359 1.00 43.16 136 ARG A C 1
ATOM 1036 O O . ARG A 1 136 ? 1.501 -0.302 -12.234 1.00 43.16 136 ARG A O 1
ATOM 1043 N N . ASP A 1 137 ? 3.336 0.655 -11.293 1.00 41.50 137 ASP A N 1
ATOM 1044 C CA . ASP A 1 137 ? 4.422 -0.214 -11.797 1.00 41.50 137 ASP A CA 1
ATOM 1045 C C . ASP A 1 137 ? 5.799 0.106 -11.158 1.00 41.50 137 ASP A C 1
ATOM 1047 O O . ASP A 1 137 ? 6.677 -0.752 -11.128 1.00 41.50 137 ASP A O 1
ATOM 1051 N N . ASP A 1 138 ? 5.989 1.279 -10.533 1.00 43.19 138 ASP A N 1
ATOM 1052 C CA . ASP A 1 138 ? 7.248 1.623 -9.846 1.00 43.19 138 ASP A CA 1
ATOM 1053 C C . ASP A 1 138 ? 7.169 1.336 -8.330 1.00 43.19 138 ASP A C 1
ATOM 1055 O O . ASP A 1 138 ? 6.951 2.234 -7.512 1.00 43.19 138 ASP A O 1
ATOM 1059 N N . ALA A 1 139 ? 7.394 0.078 -7.931 1.00 48.38 139 ALA A N 1
ATOM 1060 C CA . ALA A 1 139 ? 7.464 -0.356 -6.523 1.00 48.38 139 ALA A CA 1
ATOM 1061 C C . ALA A 1 139 ? 8.529 0.384 -5.674 1.00 48.38 139 ALA A C 1
ATOM 1063 O O . ALA A 1 139 ? 8.525 0.288 -4.442 1.00 48.38 139 ALA A O 1
ATOM 1064 N N . ASP A 1 140 ? 9.438 1.120 -6.316 1.00 50.19 140 ASP A N 1
ATOM 1065 C CA . ASP A 1 140 ? 10.529 1.854 -5.673 1.00 50.19 140 ASP A CA 1
ATOM 1066 C C . ASP A 1 140 ? 10.118 3.255 -5.191 1.00 50.19 140 ASP A C 1
ATOM 1068 O O . ASP A 1 140 ? 10.597 3.704 -4.151 1.00 50.19 140 ASP A O 1
ATOM 1072 N N . VAL A 1 141 ? 9.152 3.911 -5.848 1.00 47.97 141 VAL A N 1
ATOM 1073 C CA . VAL A 1 141 ? 8.656 5.239 -5.428 1.00 47.97 141 VAL A CA 1
ATOM 1074 C C . VAL A 1 141 ? 7.841 5.135 -4.134 1.00 47.97 141 VAL A C 1
ATOM 1076 O O . VAL A 1 141 ? 7.969 5.972 -3.241 1.00 47.97 141 VAL A O 1
ATOM 1079 N N . GLU A 1 142 ? 7.053 4.068 -3.979 1.00 40.22 142 GLU A N 1
ATOM 1080 C CA . GLU A 1 142 ? 6.317 3.789 -2.739 1.00 40.22 142 GLU A CA 1
ATOM 1081 C C . GLU A 1 142 ? 7.270 3.503 -1.563 1.00 40.22 142 GLU A C 1
ATOM 1083 O O . GLU A 1 142 ? 7.013 3.949 -0.445 1.00 40.22 142 GLU A O 1
ATOM 1088 N N . ARG A 1 143 ? 8.404 2.825 -1.814 1.00 48.06 143 ARG A N 1
ATOM 1089 C CA . ARG A 1 143 ? 9.439 2.545 -0.800 1.00 48.06 143 ARG A CA 1
ATOM 1090 C C . ARG A 1 143 ? 10.189 3.797 -0.340 1.00 48.06 143 ARG A C 1
ATOM 1092 O O . ARG A 1 143 ? 10.529 3.871 0.839 1.00 48.06 143 ARG A O 1
ATOM 1099 N N . GLU A 1 144 ? 10.460 4.747 -1.236 1.00 49.47 144 GLU A N 1
ATOM 1100 C CA . GLU A 1 144 ? 11.157 6.000 -0.899 1.00 49.47 144 GLU A CA 1
ATOM 1101 C C . GLU A 1 144 ? 10.269 6.985 -0.125 1.00 49.47 144 GLU A C 1
ATOM 1103 O O . GLU A 1 144 ? 10.746 7.660 0.787 1.00 49.47 144 GLU A O 1
ATOM 1108 N N . LEU A 1 145 ? 8.976 7.062 -0.457 1.00 41.03 145 LEU A N 1
ATOM 1109 C CA . LEU A 1 145 ? 8.029 7.981 0.190 1.00 41.03 145 LEU A CA 1
ATOM 1110 C C . LEU A 1 145 ? 7.437 7.430 1.494 1.00 41.03 145 LEU A C 1
ATOM 1112 O O . LEU A 1 145 ? 7.106 8.205 2.392 1.00 41.03 145 LEU A O 1
ATOM 1116 N N . PHE A 1 146 ? 7.318 6.107 1.616 1.00 44.38 146 PHE A N 1
ATOM 1117 C CA . PHE A 1 146 ? 6.785 5.437 2.798 1.00 44.38 146 PHE A CA 1
ATOM 1118 C C . PHE A 1 146 ? 7.688 4.248 3.150 1.00 44.38 146 PHE A C 1
ATOM 1120 O O . PHE A 1 146 ? 7.455 3.138 2.659 1.00 44.38 146 PHE A O 1
ATOM 1127 N N . PRO A 1 147 ? 8.726 4.441 3.990 1.00 56.03 147 PRO A N 1
ATOM 1128 C CA . PRO A 1 147 ? 9.578 3.334 4.396 1.00 56.03 147 PRO A CA 1
ATOM 1129 C C . PRO A 1 147 ? 8.703 2.237 5.005 1.00 56.03 147 PRO A C 1
ATOM 1131 O O . PRO A 1 147 ? 7.903 2.487 5.912 1.00 56.03 147 PRO A O 1
ATOM 1134 N N . ARG A 1 148 ? 8.806 1.025 4.447 1.00 61.97 148 ARG A N 1
ATOM 1135 C CA . ARG A 1 148 ? 8.021 -0.117 4.920 1.00 61.97 148 ARG A CA 1
ATOM 1136 C C . ARG A 1 148 ? 8.403 -0.375 6.375 1.00 61.97 148 ARG A C 1
ATOM 1138 O O . ARG A 1 148 ? 9.598 -0.491 6.645 1.00 61.97 148 ARG A O 1
ATOM 1145 N N . PRO A 1 149 ? 7.429 -0.451 7.290 1.00 68.44 149 PRO A N 1
ATOM 1146 C CA . PRO A 1 149 ? 7.734 -0.718 8.680 1.00 68.44 149 PRO A CA 1
ATOM 1147 C C . PRO A 1 149 ? 8.305 -2.131 8.816 1.00 68.44 149 PRO A C 1
ATOM 1149 O O . PRO A 1 149 ? 7.808 -3.077 8.200 1.00 68.44 149 PRO A O 1
ATOM 1152 N N . LEU A 1 150 ? 9.365 -2.233 9.604 1.00 81.50 150 LEU A N 1
ATOM 1153 C CA . LEU A 1 150 ? 10.130 -3.441 9.883 1.00 81.50 150 LEU A CA 1
ATOM 1154 C C . LEU A 1 150 ? 9.882 -3.872 11.335 1.00 81.50 150 LEU A C 1
ATOM 1156 O O . LEU A 1 150 ? 9.363 -3.105 12.149 1.00 81.50 150 LEU A O 1
ATOM 1160 N N . LEU A 1 151 ? 10.311 -5.080 11.699 1.00 83.94 151 LEU A N 1
ATOM 1161 C CA . LEU A 1 151 ? 10.208 -5.577 13.082 1.00 83.94 151 LEU A CA 1
ATOM 1162 C C . LEU A 1 151 ? 10.870 -4.646 14.103 1.00 83.94 151 LEU A C 1
ATOM 1164 O O . LEU A 1 151 ? 10.311 -4.382 15.166 1.00 83.94 151 LEU A O 1
ATOM 1168 N N . LYS A 1 152 ? 12.011 -4.057 13.734 1.00 85.62 152 LYS A N 1
ATOM 1169 C CA . LYS A 1 152 ? 12.734 -3.081 14.563 1.00 85.62 152 LYS A CA 1
ATOM 1170 C C . LYS A 1 152 ? 11.928 -1.818 14.899 1.00 85.62 152 LYS A C 1
ATOM 1172 O O . LYS A 1 152 ? 12.320 -1.081 15.798 1.00 85.62 152 LYS A O 1
ATOM 1177 N N . ASP A 1 153 ? 10.832 -1.550 14.184 1.00 85.88 153 ASP A N 1
ATOM 1178 C CA . ASP A 1 153 ? 9.971 -0.384 14.402 1.00 85.88 153 ASP A CA 1
ATOM 1179 C C . ASP A 1 153 ? 8.848 -0.662 15.427 1.00 85.88 153 ASP A C 1
ATOM 1181 O O . ASP A 1 153 ? 8.117 0.259 15.808 1.00 85.88 153 ASP A O 1
ATOM 1185 N N . LEU A 1 154 ? 8.701 -1.910 15.901 1.00 89.75 154 LEU A N 1
ATOM 1186 C CA . LEU A 1 154 ? 7.721 -2.299 16.926 1.00 89.75 154 LEU A CA 1
ATOM 1187 C C . LEU A 1 154 ? 7.850 -1.506 18.241 1.00 89.75 154 LEU A C 1
ATOM 1189 O O . LEU A 1 154 ? 6.820 -1.047 18.735 1.00 89.75 154 LEU A O 1
ATOM 1193 N N . PRO A 1 155 ? 9.054 -1.244 18.793 1.00 91.88 155 PRO A N 1
ATOM 1194 C CA . PRO A 1 155 ? 9.189 -0.417 19.993 1.00 91.88 155 PRO A CA 1
ATOM 1195 C C . PRO A 1 155 ? 8.550 0.969 19.840 1.00 91.88 155 PRO A C 1
ATOM 1197 O O . PRO A 1 155 ? 7.782 1.395 20.699 1.00 91.88 155 PRO A O 1
ATOM 1200 N N . ALA A 1 156 ? 8.762 1.628 18.695 1.00 86.06 156 ALA A N 1
ATOM 1201 C CA . ALA A 1 156 ? 8.168 2.934 18.416 1.00 86.06 156 ALA A CA 1
ATOM 1202 C C . ALA A 1 156 ? 6.639 2.863 18.250 1.00 86.06 156 ALA A C 1
ATOM 1204 O O . ALA A 1 156 ? 5.930 3.825 18.545 1.00 86.06 156 ALA A O 1
ATOM 1205 N N . LEU A 1 157 ? 6.107 1.741 17.753 1.00 87.62 157 LEU A N 1
ATOM 1206 C CA . LEU A 1 157 ? 4.667 1.486 17.742 1.00 87.62 157 LEU A CA 1
ATOM 1207 C C . LEU A 1 157 ? 4.115 1.362 19.168 1.00 87.62 157 LEU A C 1
ATOM 1209 O O . LEU A 1 157 ? 3.089 1.978 19.454 1.00 87.62 157 LEU A O 1
ATOM 1213 N N . PHE A 1 158 ? 4.790 0.623 20.051 1.00 93.50 158 PHE A N 1
ATOM 1214 C CA . PHE A 1 158 ? 4.379 0.479 21.449 1.00 93.50 158 PHE A CA 1
ATOM 1215 C C . PHE A 1 158 ? 4.353 1.827 22.167 1.00 93.50 158 PHE A C 1
ATOM 1217 O O . PHE A 1 158 ? 3.385 2.119 22.863 1.00 93.50 158 PHE A O 1
ATOM 1224 N N . ASP A 1 159 ? 5.355 2.676 21.943 1.00 89.50 159 ASP A N 1
ATOM 1225 C CA . ASP A 1 159 ? 5.417 4.009 22.548 1.00 89.50 159 ASP A CA 1
ATOM 1226 C C . ASP A 1 159 ? 4.238 4.894 22.129 1.00 89.50 159 ASP A C 1
ATOM 1228 O O . ASP A 1 159 ? 3.567 5.465 22.987 1.00 89.50 159 ASP A O 1
ATOM 1232 N N . ARG A 1 160 ? 3.886 4.923 20.837 1.00 85.75 160 ARG A N 1
ATOM 1233 C CA . ARG A 1 160 ? 2.701 5.668 20.364 1.00 85.75 160 ARG A CA 1
ATOM 1234 C C . ARG A 1 160 ? 1.398 5.166 20.987 1.00 85.75 160 ARG A C 1
ATOM 1236 O O . ARG A 1 160 ? 0.496 5.952 21.261 1.00 85.75 160 ARG A O 1
ATOM 1243 N N . VAL A 1 161 ? 1.276 3.856 21.192 1.00 86.12 161 VAL A N 1
ATOM 1244 C CA . VAL A 1 161 ? 0.088 3.254 21.818 1.00 86.12 161 VAL A CA 1
ATOM 1245 C C . VAL A 1 161 ? 0.040 3.567 23.322 1.00 86.12 161 VAL A C 1
ATOM 1247 O O . VAL A 1 161 ? -1.036 3.855 23.849 1.00 86.12 161 VAL A O 1
ATOM 1250 N N . ARG A 1 162 ? 1.199 3.622 23.995 1.00 91.31 162 ARG A N 1
ATOM 1251 C CA . ARG A 1 162 ? 1.322 4.102 25.384 1.00 91.31 162 ARG A CA 1
ATOM 1252 C C . ARG A 1 162 ? 0.905 5.560 25.527 1.00 91.31 162 ARG A C 1
ATOM 1254 O O . ARG A 1 162 ? 0.139 5.880 26.432 1.00 91.31 162 ARG A O 1
ATOM 1261 N N . GLU A 1 163 ? 1.338 6.425 24.614 1.00 87.38 163 GLU A N 1
ATOM 1262 C CA . GLU A 1 163 ? 0.918 7.834 24.569 1.00 87.38 163 GLU A CA 1
ATOM 1263 C C . GLU A 1 163 ? -0.595 7.988 24.356 1.00 87.38 163 GLU A C 1
ATOM 1265 O O . GLU A 1 163 ? -1.210 8.901 24.906 1.00 87.38 163 GLU A O 1
ATOM 1270 N N . ALA A 1 164 ? -1.212 7.069 23.609 1.00 84.25 164 ALA A N 1
ATOM 1271 C CA . ALA A 1 164 ? -2.658 7.022 23.408 1.00 84.25 164 ALA A CA 1
ATOM 1272 C C . ALA A 1 164 ? -3.442 6.488 24.628 1.00 84.25 164 ALA A C 1
ATOM 1274 O O . ALA A 1 164 ? -4.674 6.488 24.610 1.00 84.25 164 ALA A O 1
ATOM 1275 N N . GLY A 1 165 ? -2.750 6.070 25.695 1.00 84.88 165 GLY A N 1
ATOM 1276 C CA . GLY A 1 165 ? -3.348 5.702 26.978 1.00 84.88 165 GLY A CA 1
ATOM 1277 C C . GLY A 1 165 ? -3.485 4.202 27.236 1.00 84.88 165 GLY A C 1
ATOM 1278 O O . GLY A 1 165 ? -4.180 3.838 28.180 1.00 84.88 165 GLY A O 1
ATOM 1279 N N . VAL A 1 166 ? -2.849 3.332 26.445 1.00 89.56 166 VAL A N 1
ATOM 1280 C CA 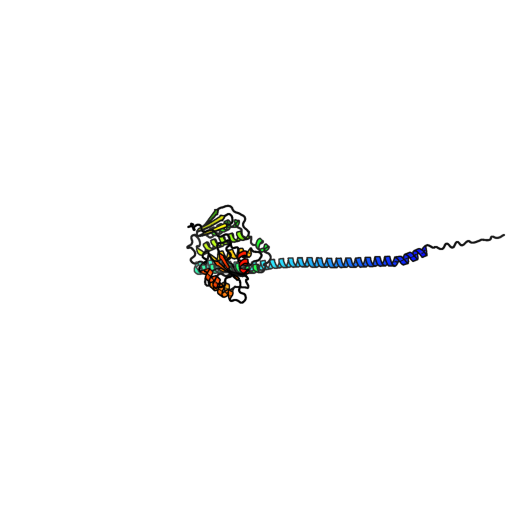. VAL A 1 166 ? -2.845 1.872 26.671 1.00 89.56 166 VAL A CA 1
ATOM 1281 C C . VAL A 1 166 ? -1.486 1.437 27.217 1.00 89.56 166 VAL A C 1
ATOM 1283 O O . VAL A 1 166 ? -0.452 1.668 26.595 1.00 89.56 166 VAL A O 1
ATOM 1286 N N . ALA A 1 167 ? -1.457 0.786 28.376 1.00 91.75 167 ALA A N 1
ATOM 1287 C CA . ALA A 1 167 ? -0.219 0.288 28.965 1.00 91.75 167 ALA A CA 1
ATOM 1288 C C . ALA A 1 167 ? 0.251 -0.976 28.225 1.00 91.75 167 ALA A C 1
ATOM 1290 O O . ALA A 1 167 ? -0.302 -2.053 28.425 1.00 91.75 167 ALA A O 1
ATOM 1291 N N . VAL A 1 168 ? 1.264 -0.832 27.363 1.00 95.38 168 VAL A N 1
ATOM 1292 C CA . VAL A 1 168 ? 1.839 -1.946 26.591 1.00 95.38 168 VAL A CA 1
ATOM 1293 C C . VAL A 1 168 ? 3.045 -2.544 27.314 1.00 95.38 168 VAL A C 1
ATOM 1295 O O . VAL A 1 168 ? 4.067 -1.866 27.472 1.00 95.38 168 VAL A O 1
ATOM 1298 N N . GLU A 1 169 ? 2.959 -3.817 27.685 1.00 94.25 169 GLU A N 1
ATOM 1299 C CA . GLU A 1 169 ? 4.069 -4.649 28.151 1.00 94.25 169 GLU A CA 1
ATOM 1300 C C . GLU A 1 169 ? 4.535 -5.551 26.999 1.00 94.25 169 GLU A C 1
ATOM 1302 O O . GLU A 1 169 ? 3.722 -6.116 26.273 1.00 94.25 169 GLU A O 1
ATOM 1307 N N . HIS A 1 170 ? 5.847 -5.645 26.780 1.00 94.19 170 HIS A N 1
ATOM 1308 C CA . HIS A 1 170 ? 6.423 -6.422 25.681 1.00 94.19 170 HIS A CA 1
ATOM 1309 C C . HIS A 1 170 ? 7.479 -7.382 26.215 1.00 94.19 170 HIS A C 1
ATOM 1311 O O . HIS A 1 170 ? 8.358 -6.965 26.976 1.00 94.19 170 HIS A O 1
ATOM 1317 N N . SER A 1 171 ? 7.422 -8.639 25.780 1.00 92.81 171 SER A N 1
ATOM 1318 C CA . SER A 1 171 ? 8.446 -9.634 26.073 1.00 92.81 171 SER A CA 1
ATOM 1319 C C . SER A 1 171 ? 8.885 -10.361 24.807 1.00 92.81 171 SER A C 1
ATOM 1321 O O . SER A 1 171 ? 8.085 -10.679 23.929 1.00 92.81 171 SER A O 1
ATOM 1323 N N . GLU A 1 172 ? 10.182 -10.633 24.723 1.00 93.75 172 GLU A N 1
ATOM 1324 C CA . GLU A 1 172 ? 10.787 -11.330 23.597 1.00 93.75 172 GLU A CA 1
ATOM 1325 C C . GLU A 1 172 ? 11.632 -12.492 24.114 1.00 93.75 172 GLU A C 1
ATOM 1327 O O . GLU A 1 172 ? 12.412 -12.347 25.061 1.00 93.75 172 GLU A O 1
ATOM 1332 N N . ARG A 1 173 ? 11.434 -13.677 23.533 1.00 93.06 173 ARG A N 1
ATOM 1333 C CA . ARG A 1 173 ? 12.093 -14.922 23.944 1.00 93.06 173 ARG A CA 1
ATOM 1334 C C . ARG A 1 173 ? 12.666 -15.650 22.736 1.00 93.06 173 ARG A C 1
ATOM 1336 O O . ARG A 1 173 ? 12.033 -15.709 21.689 1.00 93.06 173 ARG A O 1
ATOM 1343 N N . GLY A 1 174 ? 13.814 -16.294 22.927 1.00 90.50 174 GLY A N 1
ATOM 1344 C CA . GLY A 1 174 ? 14.513 -17.043 21.880 1.00 90.50 174 GLY A CA 1
ATOM 1345 C C . GLY A 1 174 ? 15.581 -16.206 21.173 1.00 90.50 174 GLY A C 1
ATOM 1346 O O . GLY A 1 174 ? 16.015 -15.181 21.694 1.00 90.50 174 GLY A O 1
ATOM 1347 N N . SER A 1 175 ? 16.053 -16.685 20.023 1.00 85.62 175 SER A N 1
ATOM 1348 C CA . SER A 1 175 ? 17.057 -15.993 19.210 1.00 85.62 175 SER A CA 1
ATOM 1349 C C . SER A 1 175 ? 16.437 -15.564 17.891 1.00 85.62 175 SER A C 1
ATOM 1351 O O . SER A 1 175 ? 15.992 -16.415 17.122 1.00 85.62 175 SER A O 1
ATOM 1353 N N . GLU A 1 176 ? 16.432 -14.255 17.654 1.00 85.88 176 GLU A N 1
ATOM 1354 C CA . GLU A 1 176 ? 15.987 -13.653 16.402 1.00 85.88 176 GLU A CA 1
ATOM 1355 C C . GLU A 1 176 ? 16.763 -14.232 15.212 1.00 85.88 176 GLU A C 1
ATOM 1357 O O . GLU A 1 176 ? 17.987 -14.404 15.253 1.00 85.88 176 GLU A O 1
ATOM 1362 N N . HIS A 1 177 ? 16.033 -14.544 14.146 1.00 82.75 177 HIS A N 1
ATOM 1363 C CA . HIS A 1 177 ? 16.587 -14.974 12.868 1.00 82.75 177 HIS A CA 1
ATOM 1364 C C . HIS A 1 177 ? 15.940 -14.190 11.729 1.00 82.75 177 HIS A C 1
ATOM 1366 O O . HIS A 1 177 ? 14.876 -13.596 11.887 1.00 82.75 177 HIS A O 1
ATOM 1372 N N . ALA A 1 178 ? 16.632 -14.133 10.590 1.00 80.06 178 ALA A N 1
ATOM 1373 C CA . ALA A 1 178 ? 16.213 -13.303 9.470 1.00 80.06 178 ALA A CA 1
ATOM 1374 C C . ALA A 1 178 ? 14.882 -13.798 8.892 1.00 80.06 178 ALA A C 1
ATOM 1376 O O . ALA A 1 178 ? 14.795 -14.904 8.356 1.00 80.06 178 ALA A O 1
ATOM 1377 N N . LEU A 1 179 ? 13.869 -12.940 8.960 1.00 79.75 179 LEU A N 1
ATOM 1378 C CA . LEU A 1 179 ? 12.583 -13.169 8.325 1.00 79.75 179 LEU A CA 1
ATOM 1379 C C . LEU A 1 179 ? 12.577 -12.594 6.909 1.00 79.75 179 LEU A C 1
ATOM 1381 O O . LEU A 1 179 ? 13.343 -11.694 6.559 1.00 79.75 179 LEU A O 1
ATOM 1385 N N . SER A 1 180 ? 11.695 -13.125 6.061 1.00 77.56 180 SER A N 1
ATOM 1386 C CA . SER A 1 180 ? 11.475 -12.510 4.754 1.00 77.56 180 SER A CA 1
ATOM 1387 C C . SER A 1 180 ? 10.895 -11.096 4.945 1.00 77.56 180 SER A C 1
ATOM 1389 O O . SER A 1 180 ? 10.100 -10.894 5.867 1.00 77.56 180 SER A O 1
ATOM 1391 N N . PRO A 1 181 ? 11.192 -10.122 4.062 1.00 69.25 181 PRO A N 1
ATOM 1392 C CA . PRO A 1 181 ? 10.626 -8.773 4.165 1.00 69.25 181 PRO A CA 1
ATOM 1393 C C . PRO A 1 181 ? 9.091 -8.744 4.209 1.00 69.25 181 PRO A C 1
ATOM 1395 O O . PRO A 1 181 ? 8.493 -7.834 4.781 1.00 69.25 181 PRO A O 1
ATOM 1398 N N . VAL A 1 182 ? 8.441 -9.739 3.596 1.00 62.44 182 VAL A N 1
ATOM 1399 C CA . VAL A 1 182 ? 6.983 -9.894 3.635 1.00 62.44 182 VAL A CA 1
ATOM 1400 C C . VAL A 1 182 ? 6.526 -10.355 5.016 1.00 62.44 182 VAL A C 1
ATOM 1402 O O . VAL A 1 182 ? 5.576 -9.799 5.561 1.00 62.44 182 VAL A O 1
ATOM 1405 N N . THR A 1 183 ? 7.221 -11.331 5.601 1.00 71.12 183 THR A N 1
ATOM 1406 C CA . THR A 1 183 ? 6.937 -11.824 6.951 1.00 71.12 183 THR A CA 1
ATOM 1407 C C . THR A 1 183 ? 7.131 -10.717 7.984 1.00 71.12 183 THR A C 1
ATOM 1409 O O . THR A 1 183 ? 6.262 -10.532 8.824 1.00 71.12 183 THR A O 1
ATOM 1412 N N . GLU A 1 184 ? 8.197 -9.916 7.898 1.00 77.25 184 GLU A N 1
ATOM 1413 C CA . GLU A 1 184 ? 8.396 -8.794 8.828 1.00 77.25 184 GLU A CA 1
ATOM 1414 C C . GLU A 1 184 ? 7.244 -7.782 8.784 1.00 77.25 184 GLU A C 1
ATOM 1416 O O . GLU A 1 184 ? 6.715 -7.384 9.825 1.00 77.25 184 GLU A O 1
ATOM 1421 N N . LEU A 1 185 ? 6.812 -7.402 7.576 1.00 70.00 185 LEU A N 1
ATOM 1422 C CA . LEU A 1 185 ? 5.684 -6.492 7.391 1.00 70.00 185 LEU A CA 1
ATOM 1423 C C . LEU A 1 185 ? 4.383 -7.094 7.936 1.00 70.00 185 LEU A C 1
ATOM 1425 O O . LEU A 1 185 ? 3.592 -6.386 8.565 1.00 70.00 185 LEU A O 1
ATOM 1429 N N . ALA A 1 186 ? 4.168 -8.392 7.712 1.00 67.00 186 ALA A N 1
ATOM 1430 C CA . ALA A 1 186 ? 3.011 -9.117 8.214 1.00 67.00 186 ALA A CA 1
ATOM 1431 C C . ALA A 1 186 ? 2.937 -9.081 9.736 1.00 67.00 186 ALA A C 1
ATOM 1433 O O . ALA A 1 186 ? 1.897 -8.736 10.297 1.00 67.00 186 ALA A O 1
ATOM 1434 N N . VAL A 1 187 ? 4.058 -9.368 10.393 1.00 78.75 187 VAL A N 1
ATOM 1435 C CA . VAL A 1 187 ? 4.169 -9.320 11.849 1.00 78.75 187 VAL A CA 1
ATOM 1436 C C . VAL A 1 187 ? 3.901 -7.912 12.363 1.00 78.75 187 VAL A C 1
ATOM 1438 O O . VAL A 1 187 ? 3.065 -7.734 13.250 1.00 78.75 187 VAL A O 1
ATOM 1441 N N . PHE A 1 188 ? 4.539 -6.900 11.770 1.00 82.12 188 PHE A N 1
ATOM 1442 C CA . PHE A 1 188 ? 4.333 -5.513 12.175 1.00 82.12 188 PHE A CA 1
ATOM 1443 C C . PHE A 1 188 ? 2.857 -5.106 12.074 1.00 82.12 188 PHE A C 1
ATOM 1445 O O . PHE A 1 188 ? 2.303 -4.517 13.004 1.00 82.12 188 PHE A O 1
ATOM 1452 N N . ARG A 1 189 ? 2.195 -5.431 10.957 1.00 77.38 189 ARG A N 1
ATOM 1453 C CA . ARG A 1 189 ? 0.780 -5.102 10.739 1.00 77.38 189 ARG A CA 1
ATOM 1454 C C . ARG A 1 189 ? -0.149 -5.870 11.665 1.00 77.38 189 ARG A C 1
ATOM 1456 O O . ARG A 1 189 ? -1.119 -5.283 12.134 1.00 77.38 189 ARG A O 1
ATOM 1463 N N . LEU A 1 190 ? 0.157 -7.131 11.956 1.00 77.44 190 LEU A N 1
ATOM 1464 C CA . LEU A 1 190 ? -0.614 -7.951 12.884 1.00 77.44 190 LEU A CA 1
ATOM 1465 C C . LEU A 1 190 ? -0.608 -7.347 14.287 1.00 77.44 190 LEU A C 1
ATOM 1467 O O . LEU A 1 190 ? -1.666 -7.147 14.882 1.00 77.44 190 LEU A O 1
ATOM 1471 N N . VAL A 1 191 ? 0.577 -6.982 14.777 1.00 84.62 191 VAL A N 1
ATOM 1472 C CA . VAL A 1 191 ? 0.733 -6.327 16.079 1.00 84.62 191 VAL A CA 1
ATOM 1473 C C . VAL A 1 191 ? 0.073 -4.945 16.077 1.00 84.62 191 VAL A C 1
ATOM 1475 O O . VAL A 1 191 ? -0.638 -4.599 17.019 1.00 84.62 191 VAL A O 1
ATOM 1478 N N . GLN A 1 192 ? 0.243 -4.165 15.005 1.00 84.94 192 GLN A N 1
ATOM 1479 C CA . GLN A 1 192 ? -0.384 -2.850 14.870 1.00 84.94 192 GLN A CA 1
ATOM 1480 C C . GLN A 1 192 ? -1.909 -2.920 14.918 1.00 84.94 192 GLN A C 1
ATOM 1482 O O . GLN A 1 192 ? -2.526 -2.138 15.642 1.00 84.94 192 GLN A O 1
ATOM 1487 N N . GLU A 1 193 ? -2.520 -3.809 14.143 1.00 77.88 193 GLU A N 1
ATOM 1488 C CA . GLU A 1 193 ? -3.973 -3.934 14.091 1.00 77.88 193 GLU A CA 1
ATOM 1489 C C . GLU A 1 193 ? -4.522 -4.434 15.428 1.00 77.88 193 GLU A C 1
ATOM 1491 O O . GLU A 1 193 ? -5.489 -3.868 15.931 1.00 77.88 193 GLU A O 1
ATOM 1496 N N . ALA A 1 194 ? -3.860 -5.413 16.055 1.00 77.75 194 ALA A N 1
ATOM 1497 C CA . ALA A 1 194 ? -4.248 -5.908 17.372 1.00 77.75 194 ALA A CA 1
ATOM 1498 C C . ALA A 1 194 ? -4.249 -4.787 18.428 1.00 77.75 194 ALA A C 1
ATOM 1500 O O . ALA A 1 194 ? -5.268 -4.556 19.075 1.00 77.75 194 ALA A O 1
ATOM 1501 N N . LEU A 1 195 ? -3.164 -4.010 18.531 1.00 83.44 195 LEU A N 1
ATOM 1502 C CA . LEU A 1 195 ? -3.078 -2.887 19.476 1.00 83.44 195 LEU A CA 1
ATOM 1503 C C . LEU A 1 195 ? -4.055 -1.752 19.143 1.00 83.44 195 LEU A C 1
ATOM 1505 O O . LEU A 1 195 ? -4.612 -1.111 20.036 1.00 83.44 195 LEU A O 1
ATOM 1509 N N . THR A 1 196 ? -4.293 -1.505 17.855 1.00 77.38 196 THR A N 1
ATOM 1510 C CA . THR A 1 196 ? -5.297 -0.528 17.417 1.00 77.38 196 THR A CA 1
ATOM 1511 C C . THR A 1 196 ? -6.701 -0.979 17.819 1.00 77.38 196 THR A C 1
ATOM 1513 O O . THR A 1 196 ? -7.522 -0.150 18.210 1.00 77.38 196 THR A O 1
ATOM 1516 N N . ASN A 1 197 ? -6.982 -2.280 17.763 1.00 78.19 197 ASN A N 1
ATOM 1517 C CA . ASN A 1 197 ? -8.249 -2.847 18.207 1.00 78.19 197 ASN A CA 1
ATOM 1518 C C . ASN A 1 197 ? -8.415 -2.743 19.723 1.00 78.19 197 ASN A C 1
ATOM 1520 O O . ASN A 1 197 ? -9.483 -2.321 20.163 1.00 78.19 197 ASN A O 1
ATOM 1524 N N . THR A 1 198 ? -7.368 -2.988 20.515 1.00 81.75 198 THR A N 1
ATOM 1525 C CA . THR A 1 198 ? -7.395 -2.719 21.962 1.00 81.75 198 THR A CA 1
ATOM 1526 C C . THR A 1 198 ? -7.752 -1.255 22.244 1.00 81.75 198 THR A C 1
ATOM 1528 O O . THR A 1 198 ? -8.678 -0.972 23.004 1.00 81.75 198 THR A O 1
ATOM 1531 N N . LEU A 1 199 ? -7.097 -0.309 21.560 1.00 79.75 199 LEU A N 1
ATOM 1532 C CA . LEU A 1 199 ? -7.368 1.122 21.721 1.00 79.75 199 LEU A CA 1
ATOM 1533 C C . LEU A 1 199 ? -8.808 1.501 21.331 1.00 79.75 199 LEU A C 1
ATOM 1535 O O . LEU A 1 199 ? -9.431 2.326 21.996 1.00 79.75 199 LEU A O 1
ATOM 1539 N N . LYS A 1 200 ? -9.342 0.914 20.255 1.00 71.06 200 LYS A N 1
ATOM 1540 C CA . LYS A 1 200 ? -10.703 1.191 19.767 1.00 71.06 200 LYS A CA 1
ATOM 1541 C C . LYS A 1 200 ? -11.794 0.591 20.653 1.00 71.06 200 LYS A C 1
ATOM 1543 O O . LYS A 1 200 ? -12.840 1.214 20.807 1.00 71.06 200 LYS A O 1
ATOM 1548 N N . HIS A 1 201 ? -11.592 -0.629 21.147 1.00 74.38 201 HIS A N 1
ATOM 1549 C CA . HIS A 1 201 ? -12.660 -1.433 21.747 1.00 74.38 201 HIS A CA 1
ATOM 1550 C C . HIS A 1 201 ? -12.598 -1.502 23.274 1.00 74.38 201 HIS A C 1
ATOM 1552 O O . HIS A 1 201 ? -13.649 -1.600 23.901 1.00 74.38 201 HIS A O 1
ATOM 1558 N N . VAL A 1 202 ? -11.405 -1.423 23.870 1.00 80.75 202 VAL A N 1
ATOM 1559 C CA . VAL A 1 202 ? -11.227 -1.384 25.333 1.00 80.75 202 VAL A CA 1
ATOM 1560 C C . VAL A 1 202 ? -11.085 0.061 25.812 1.00 80.75 202 VAL A C 1
ATOM 1562 O O . VAL A 1 202 ? -11.736 0.465 26.772 1.00 80.75 202 VAL A O 1
ATOM 1565 N N . GLY A 1 203 ? -10.310 0.868 25.081 1.00 76.50 203 GLY A N 1
ATOM 1566 C CA . GLY A 1 203 ? -10.158 2.302 25.329 1.00 76.50 203 GLY A CA 1
ATOM 1567 C C . GLY A 1 203 ? -8.985 2.682 26.249 1.00 76.50 203 GLY A C 1
ATOM 1568 O O . GLY A 1 203 ? -8.156 1.840 26.601 1.00 76.50 203 GLY A O 1
ATOM 1569 N N . PRO A 1 204 ? -8.873 3.974 26.615 1.00 76.38 204 PRO A N 1
ATOM 1570 C CA . PRO A 1 204 ? -7.791 4.480 27.462 1.00 76.38 204 PRO A CA 1
ATOM 1571 C C . PRO A 1 204 ? -7.828 3.868 28.870 1.00 76.38 204 PRO A C 1
ATOM 1573 O O . PRO A 1 204 ? -8.875 3.854 29.515 1.00 76.38 204 PRO A O 1
ATOM 1576 N N . GLY A 1 205 ? -6.679 3.407 29.364 1.00 78.31 205 GLY A N 1
ATOM 1577 C CA . GLY A 1 205 ? -6.529 2.700 30.640 1.00 78.31 205 GLY A CA 1
ATOM 1578 C C . GLY A 1 205 ? -6.385 1.180 30.511 1.00 78.31 205 GLY A C 1
ATOM 1579 O O . GLY A 1 205 ? -6.076 0.535 31.511 1.00 78.31 205 GLY A O 1
ATOM 1580 N N . ALA A 1 206 ? -6.560 0.627 29.306 1.00 87.56 206 ALA A N 1
ATOM 1581 C CA . ALA A 1 206 ? -6.357 -0.791 29.020 1.00 87.56 206 ALA A CA 1
ATOM 1582 C C . ALA A 1 206 ? -4.890 -1.219 29.185 1.00 87.56 206 ALA A C 1
ATOM 1584 O O . ALA A 1 206 ? -3.963 -0.419 28.997 1.00 87.56 206 ALA A O 1
ATOM 1585 N N . ARG A 1 207 ? -4.681 -2.503 29.474 1.00 91.44 207 ARG A N 1
ATOM 1586 C CA . ARG A 1 207 ? -3.371 -3.163 29.451 1.00 91.44 207 ARG A CA 1
ATOM 1587 C C . ARG A 1 207 ? -3.292 -4.101 28.261 1.00 91.44 207 ARG A C 1
ATOM 1589 O O . ARG A 1 207 ? -4.211 -4.877 28.031 1.00 91.44 207 ARG A O 1
ATOM 1596 N N . ALA A 1 208 ? -2.180 -4.038 27.535 1.00 93.06 208 ALA A N 1
ATOM 1597 C CA . ALA A 1 208 ? -1.878 -4.946 26.441 1.00 93.06 208 ALA A CA 1
ATOM 1598 C C . ALA A 1 208 ? -0.521 -5.624 26.662 1.00 93.06 208 ALA A C 1
ATOM 1600 O O . ALA A 1 208 ? 0.466 -4.956 26.964 1.00 93.06 208 ALA A O 1
ATOM 1601 N N . GLU A 1 209 ? -0.462 -6.935 26.471 1.00 94.50 209 GLU A N 1
ATOM 1602 C CA . GLU A 1 209 ? 0.760 -7.736 26.519 1.00 94.50 209 GLU A CA 1
ATOM 1603 C C . GLU A 1 209 ? 1.095 -8.223 25.109 1.00 94.50 209 GLU A C 1
ATOM 1605 O O . GLU A 1 209 ? 0.248 -8.806 24.429 1.00 94.50 209 GLU A O 1
ATOM 1610 N N . VAL A 1 210 ? 2.327 -7.981 24.663 1.00 94.88 210 VAL A N 1
ATOM 1611 C CA . VAL A 1 210 ? 2.841 -8.418 23.361 1.00 94.88 210 VAL A CA 1
ATOM 1612 C C . VAL A 1 210 ? 4.025 -9.355 23.583 1.00 94.88 210 VAL A C 1
ATOM 1614 O O . VAL A 1 210 ? 5.091 -8.927 24.019 1.00 94.88 210 VAL A O 1
ATOM 1617 N N . ASP A 1 211 ? 3.848 -10.630 23.252 1.00 92.81 211 ASP A N 1
ATOM 1618 C CA . ASP A 1 211 ? 4.879 -11.661 23.352 1.00 92.81 211 ASP A CA 1
ATOM 1619 C C . ASP A 1 211 ? 5.369 -12.083 21.966 1.00 92.81 211 ASP A C 1
ATOM 1621 O O . ASP A 1 211 ? 4.580 -12.559 21.145 1.00 92.81 211 ASP A O 1
ATOM 1625 N N . LEU A 1 212 ? 6.680 -11.989 21.739 1.00 93.00 212 LEU A N 1
ATOM 1626 C CA . LEU A 1 212 ? 7.361 -12.555 20.575 1.00 93.00 212 LEU A CA 1
ATOM 1627 C C . LEU A 1 212 ? 8.201 -13.753 21.024 1.00 93.00 212 LEU A C 1
ATOM 1629 O O . LEU A 1 212 ? 9.067 -13.644 21.892 1.00 93.00 212 LEU A O 1
ATOM 1633 N N . SER A 1 213 ? 7.926 -14.931 20.469 1.00 91.69 213 SER A N 1
ATOM 1634 C CA . SER A 1 213 ? 8.656 -16.163 20.780 1.00 91.69 213 SER A CA 1
ATOM 1635 C C . SER A 1 213 ? 9.276 -16.745 19.514 1.00 91.69 213 SER A C 1
ATOM 1637 O O . SER A 1 213 ? 8.579 -17.284 18.655 1.00 91.69 213 SER A O 1
ATOM 1639 N N . TRP A 1 214 ? 10.600 -16.637 19.420 1.00 90.75 214 TRP A N 1
ATOM 1640 C CA . TRP A 1 214 ? 11.404 -17.172 18.328 1.00 90.75 214 TRP A CA 1
ATOM 1641 C C . TRP A 1 214 ? 11.641 -18.668 18.527 1.00 90.75 214 TRP A C 1
ATOM 1643 O O . TRP A 1 214 ? 12.382 -19.093 19.420 1.00 90.75 214 TRP A O 1
ATOM 1653 N N . CYS A 1 215 ? 11.006 -19.473 17.682 1.00 87.94 215 CYS A N 1
ATOM 1654 C CA . CYS A 1 215 ? 11.220 -20.909 17.587 1.00 87.94 215 CYS A CA 1
ATOM 1655 C C . CYS A 1 215 ? 12.109 -21.231 16.375 1.00 87.94 215 CYS A C 1
ATOM 1657 O O . CYS A 1 215 ? 12.469 -20.355 15.589 1.00 87.94 215 CYS A O 1
ATOM 1659 N N . ARG A 1 216 ? 12.501 -22.506 16.241 1.00 77.50 216 ARG A N 1
ATOM 1660 C CA . ARG A 1 216 ? 13.482 -22.942 15.232 1.00 77.50 216 ARG A CA 1
ATOM 1661 C C . ARG A 1 216 ? 13.066 -22.591 13.800 1.00 77.50 216 ARG A C 1
ATOM 1663 O O . ARG A 1 216 ? 13.914 -22.137 13.045 1.00 77.50 216 ARG A O 1
ATOM 1670 N N . ASP A 1 217 ? 11.785 -22.776 13.481 1.00 78.69 217 ASP A N 1
ATOM 1671 C CA . ASP A 1 217 ? 11.240 -22.614 12.126 1.00 78.69 217 ASP A CA 1
ATOM 1672 C C . ASP A 1 217 ? 10.015 -21.673 12.086 1.00 78.69 217 ASP A C 1
ATOM 1674 O O . ASP A 1 217 ? 9.377 -21.525 11.051 1.00 78.69 217 ASP A O 1
ATOM 1678 N N . GLU A 1 218 ? 9.664 -21.034 13.207 1.00 80.00 218 GLU A N 1
ATOM 1679 C CA . GLU A 1 218 ? 8.472 -20.184 13.320 1.00 80.00 218 GLU A CA 1
ATOM 1680 C C . GLU A 1 218 ? 8.694 -19.024 14.301 1.00 80.00 218 GLU A C 1
ATOM 1682 O O . GLU A 1 218 ? 9.476 -19.131 15.250 1.00 80.00 218 GLU A O 1
ATOM 1687 N N . LEU A 1 219 ? 7.986 -17.916 14.077 1.00 82.56 219 LEU A N 1
ATOM 1688 C CA . LEU A 1 219 ? 7.847 -16.820 15.033 1.00 82.56 219 LEU A CA 1
ATOM 1689 C C . LEU A 1 219 ? 6.412 -16.833 15.559 1.00 82.56 219 LEU A C 1
ATOM 1691 O O . LEU A 1 219 ? 5.467 -16.593 14.807 1.00 82.56 219 LEU A O 1
ATOM 1695 N N . VAL A 1 220 ? 6.253 -17.103 16.852 1.00 83.56 220 VAL A N 1
ATOM 1696 C CA . VAL A 1 220 ? 4.947 -17.091 17.517 1.00 83.56 220 VAL A CA 1
ATOM 1697 C C . VAL A 1 220 ? 4.721 -15.723 18.143 1.00 83.56 220 VAL A C 1
ATOM 1699 O O . VAL A 1 220 ? 5.547 -15.250 18.924 1.00 83.56 220 VAL A O 1
ATOM 1702 N N . ILE A 1 221 ? 3.588 -15.105 17.816 1.00 86.44 221 ILE A N 1
ATOM 1703 C CA . ILE A 1 221 ? 3.198 -13.785 18.317 1.00 86.44 221 ILE A CA 1
ATOM 1704 C C . ILE A 1 221 ? 1.899 -13.929 19.091 1.00 86.44 221 ILE A C 1
ATOM 1706 O O . ILE A 1 221 ? 0.918 -14.458 18.566 1.00 86.44 221 ILE A O 1
ATOM 1710 N N . ALA A 1 222 ? 1.876 -13.430 20.322 1.00 83.81 222 ALA A N 1
ATOM 1711 C CA . ALA A 1 222 ? 0.654 -13.314 21.102 1.00 83.81 222 ALA A CA 1
ATOM 1712 C C . ALA A 1 222 ? 0.450 -11.859 21.519 1.00 83.81 222 ALA A C 1
ATOM 1714 O O . ALA A 1 222 ? 1.327 -11.258 22.130 1.00 83.81 222 ALA A O 1
ATOM 1715 N N . VAL A 1 223 ? -0.720 -11.311 21.194 1.00 87.69 223 VAL A N 1
ATOM 1716 C CA . VAL A 1 223 ? -1.170 -10.006 21.683 1.00 87.69 223 VAL A CA 1
ATOM 1717 C C . VAL A 1 223 ? -2.396 -10.250 22.550 1.00 87.69 223 VAL A C 1
ATOM 1719 O O . VAL A 1 223 ? -3.365 -10.854 22.086 1.00 87.69 223 VAL A O 1
ATOM 1722 N N . ARG A 1 224 ? -2.332 -9.847 23.816 1.00 87.56 224 ARG A N 1
ATOM 1723 C CA . ARG A 1 224 ? -3.403 -10.013 24.805 1.00 87.56 224 ARG A CA 1
ATOM 1724 C C . ARG A 1 224 ? -3.794 -8.650 25.341 1.00 87.56 224 ARG A C 1
ATOM 1726 O O . ARG A 1 224 ? -2.927 -7.800 25.497 1.00 87.56 224 ARG A O 1
ATOM 1733 N N . ASP A 1 225 ? -5.064 -8.468 25.663 1.00 89.44 225 ASP A N 1
ATOM 1734 C CA . ASP A 1 225 ? -5.547 -7.293 26.378 1.00 89.44 225 ASP A CA 1
ATOM 1735 C C . ASP A 1 225 ? -6.490 -7.684 27.520 1.00 89.44 225 ASP A C 1
ATOM 1737 O O . ASP A 1 225 ? -6.961 -8.821 27.591 1.00 89.44 225 ASP A O 1
ATOM 1741 N N . ASP A 1 226 ? -6.721 -6.749 28.440 1.00 85.94 226 ASP A N 1
ATOM 1742 C CA . ASP A 1 226 ? -7.612 -6.899 29.595 1.00 85.94 226 ASP A CA 1
ATOM 1743 C C . ASP A 1 226 ? -9.083 -6.554 29.294 1.00 85.94 226 ASP A C 1
ATOM 1745 O O . ASP A 1 226 ? -9.903 -6.426 30.208 1.00 85.94 226 ASP A O 1
ATOM 1749 N N . GLY A 1 227 ? -9.437 -6.423 28.014 1.00 78.62 227 GLY A N 1
ATOM 1750 C CA . GLY A 1 227 ? -10.799 -6.192 27.571 1.00 78.62 227 GLY A CA 1
ATOM 1751 C C . GLY A 1 227 ? -11.732 -7.383 27.828 1.00 78.62 227 GLY A C 1
ATOM 1752 O O . GLY A 1 227 ? -11.294 -8.503 28.095 1.00 78.62 227 GLY A O 1
ATOM 1753 N N . PRO A 1 228 ? -13.057 -7.187 27.694 1.00 70.44 228 PRO A N 1
ATOM 1754 C CA . PRO A 1 228 ? -14.076 -8.209 27.976 1.00 70.44 228 PRO A CA 1
ATOM 1755 C C . PRO A 1 228 ? -14.065 -9.420 27.016 1.00 70.44 228 PRO A C 1
ATOM 1757 O O . PRO A 1 228 ? -14.974 -10.250 27.061 1.00 70.44 228 PRO A O 1
ATOM 1760 N N . GLY A 1 229 ? -13.052 -9.540 26.154 1.00 61.91 229 GLY A N 1
ATOM 1761 C CA . GLY A 1 229 ? -12.995 -10.501 25.062 1.00 61.91 229 GLY A CA 1
ATOM 1762 C C . GLY A 1 229 ? -13.980 -10.165 23.933 1.00 61.91 229 GLY A C 1
ATOM 1763 O O . GLY A 1 229 ? -14.849 -9.298 24.072 1.00 61.91 229 GLY A O 1
ATOM 1764 N N . PRO A 1 230 ? -13.857 -10.827 22.772 1.00 52.94 230 PRO A N 1
ATOM 1765 C CA . PRO A 1 230 ? -14.757 -10.586 21.655 1.00 52.94 230 PRO A CA 1
ATOM 1766 C C . PRO A 1 230 ? -16.188 -11.004 22.018 1.00 52.94 230 PRO A C 1
ATOM 1768 O O . PRO A 1 230 ? -16.450 -12.162 22.336 1.00 52.94 230 PRO A O 1
ATOM 1771 N N . THR A 1 231 ? -17.137 -10.073 21.905 1.00 49.88 231 THR A N 1
ATOM 1772 C CA . THR A 1 231 ? -18.581 -10.367 22.000 1.00 49.88 231 THR A CA 1
ATOM 1773 C C . THR A 1 231 ? -19.098 -11.096 20.747 1.00 49.88 231 THR A C 1
ATOM 1775 O O . THR A 1 231 ? -20.187 -11.667 20.764 1.00 49.88 231 THR A O 1
ATOM 1778 N N . SER A 1 232 ? -18.296 -11.130 19.675 1.00 50.03 232 SER A N 1
ATOM 1779 C CA . SER A 1 232 ? -18.559 -11.824 18.410 1.00 50.03 232 SER A CA 1
ATOM 1780 C C . SER A 1 232 ? -17.250 -12.150 17.668 1.00 50.03 232 SER A C 1
ATOM 1782 O O . SER A 1 232 ? -16.271 -11.410 17.733 1.00 50.03 232 SER A O 1
ATOM 1784 N N . ALA A 1 233 ? -17.232 -13.268 16.931 1.00 51.62 233 ALA A N 1
ATOM 1785 C CA . ALA A 1 233 ? -16.076 -13.823 16.205 1.00 51.62 233 ALA A CA 1
ATOM 1786 C C . ALA A 1 233 ? -15.522 -12.962 15.037 1.00 51.62 233 ALA A C 1
ATOM 1788 O O . ALA A 1 233 ? -14.627 -13.406 14.318 1.00 51.62 233 ALA A O 1
ATOM 1789 N N . GLU A 1 234 ? -16.023 -11.741 14.838 1.00 50.47 234 GLU A N 1
ATOM 1790 C CA . GLU A 1 234 ? -15.722 -10.889 13.677 1.00 50.47 234 GLU A CA 1
ATOM 1791 C C . GLU A 1 234 ? -14.305 -10.278 13.713 1.00 50.47 234 GLU A C 1
ATOM 1793 O O . GLU A 1 234 ? -13.684 -10.102 12.665 1.00 50.47 234 GLU A O 1
ATOM 1798 N N . GLY A 1 235 ? -13.737 -10.017 14.899 1.00 48.88 235 GLY A N 1
ATOM 1799 C CA . GLY A 1 235 ? -12.422 -9.365 15.033 1.00 48.88 235 GLY A CA 1
ATOM 1800 C C . GLY A 1 235 ? -11.223 -10.224 14.598 1.00 48.88 235 GLY A C 1
ATOM 1801 O O . GLY A 1 235 ? -10.266 -9.711 14.022 1.00 48.88 235 GLY A O 1
ATOM 1802 N N . GLY A 1 236 ? -11.273 -11.545 14.810 1.00 56.91 236 GLY A N 1
ATOM 1803 C CA . GLY A 1 236 ? -10.173 -12.454 14.449 1.00 56.91 236 GLY A CA 1
ATOM 1804 C C . GLY A 1 236 ? -1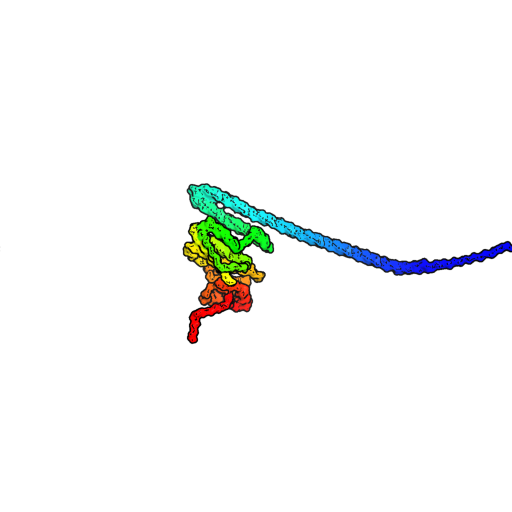0.078 -12.753 12.947 1.00 56.91 236 GLY A C 1
ATOM 1805 O O . GLY A 1 236 ? -9.000 -13.042 12.429 1.00 56.91 236 GLY A O 1
ATOM 1806 N N . GLN A 1 237 ? -11.193 -12.653 12.219 1.00 62.16 237 GLN A N 1
ATOM 1807 C CA . GLN A 1 237 ? -11.262 -13.008 10.796 1.00 62.16 237 GLN A CA 1
ATOM 1808 C C . GLN A 1 237 ? -10.537 -12.003 9.893 1.00 62.16 237 GLN A C 1
ATOM 1810 O O . GLN A 1 237 ? -9.941 -12.400 8.891 1.00 62.16 237 GLN A O 1
ATOM 1815 N N . GLY A 1 238 ? -10.542 -10.713 10.251 1.00 64.44 238 GLY A N 1
ATOM 1816 C CA . GLY A 1 238 ? -9.827 -9.679 9.496 1.00 64.44 238 GLY A CA 1
ATOM 1817 C C . GLY A 1 238 ? -8.312 -9.888 9.490 1.00 64.44 238 GLY A C 1
ATOM 1818 O O . GLY A 1 238 ? -7.670 -9.739 8.453 1.00 64.44 238 GLY A O 1
ATOM 1819 N N . LEU A 1 239 ? -7.759 -10.313 10.626 1.00 65.56 239 LEU A N 1
ATOM 1820 C CA . LEU A 1 239 ? -6.329 -10.556 10.789 1.00 65.56 239 LEU A CA 1
ATOM 1821 C C . LEU A 1 239 ? -5.852 -11.776 9.993 1.00 65.56 239 LEU A C 1
ATOM 1823 O O . LEU A 1 239 ? -4.838 -11.717 9.299 1.00 65.56 239 LEU A O 1
ATOM 1827 N N . VAL A 1 240 ? -6.626 -12.862 10.037 1.00 70.12 240 VAL A N 1
ATOM 1828 C CA . VAL A 1 240 ? -6.359 -14.071 9.248 1.00 70.12 240 VAL A CA 1
ATOM 1829 C C . VAL A 1 240 ? -6.429 -13.766 7.750 1.00 70.12 240 VAL A C 1
ATOM 1831 O O . VAL A 1 240 ? -5.548 -14.182 6.999 1.00 70.12 240 VAL A O 1
ATOM 1834 N N . ARG A 1 241 ? -7.429 -12.989 7.307 1.00 77.94 241 ARG A N 1
ATOM 1835 C CA . ARG A 1 241 ? -7.554 -12.572 5.903 1.00 77.94 241 ARG A CA 1
ATOM 1836 C C . ARG A 1 241 ? -6.352 -11.746 5.445 1.00 77.94 241 ARG A C 1
ATOM 1838 O O . ARG A 1 241 ? -5.787 -12.060 4.402 1.00 77.94 241 ARG A O 1
ATOM 1845 N N . ALA A 1 242 ? -5.915 -10.769 6.242 1.00 70.38 242 ALA A N 1
ATOM 1846 C CA . ALA A 1 242 ? -4.708 -9.997 5.947 1.00 70.38 242 ALA A CA 1
ATOM 1847 C C . ALA A 1 242 ? -3.471 -10.906 5.817 1.00 70.38 242 ALA A C 1
ATOM 1849 O O . ALA A 1 242 ? -2.685 -10.743 4.885 1.00 70.38 242 ALA A O 1
ATOM 1850 N N . GLY A 1 243 ? -3.336 -11.906 6.698 1.00 72.88 243 GLY A N 1
ATOM 1851 C CA . GLY A 1 243 ? -2.298 -12.937 6.617 1.00 72.88 243 GLY A CA 1
ATOM 1852 C C . GLY A 1 243 ? -2.298 -13.685 5.281 1.00 72.88 243 GLY A C 1
ATOM 1853 O O . GLY A 1 243 ? -1.275 -13.735 4.601 1.00 72.88 243 GLY A O 1
ATOM 1854 N N . PHE A 1 244 ? -3.454 -14.206 4.861 1.00 77.00 244 PHE A N 1
ATOM 1855 C CA . PHE A 1 244 ? -3.592 -14.913 3.583 1.00 77.00 244 PHE A CA 1
ATOM 1856 C C . PHE A 1 244 ? -3.284 -14.027 2.373 1.00 77.00 244 PHE A C 1
ATOM 1858 O O . PHE A 1 244 ? -2.603 -14.484 1.457 1.00 77.00 244 PHE A O 1
ATOM 1865 N N . VAL A 1 245 ? -3.734 -12.769 2.378 1.00 78.81 245 VAL A N 1
ATOM 1866 C CA . VAL A 1 245 ? -3.428 -11.805 1.308 1.00 78.81 245 VAL A CA 1
ATOM 1867 C C . VAL A 1 245 ? -1.919 -11.636 1.159 1.00 78.81 245 VAL A C 1
ATOM 1869 O O . VAL A 1 245 ? -1.400 -11.746 0.055 1.00 78.81 245 VAL A O 1
ATOM 1872 N N . MET A 1 246 ? -1.192 -11.466 2.264 1.00 68.44 246 MET A N 1
ATOM 1873 C CA . MET A 1 246 ? 0.266 -11.318 2.224 1.00 68.44 246 MET A CA 1
ATOM 1874 C C . MET A 1 246 ? 0.980 -12.573 1.717 1.00 68.44 246 MET A C 1
ATOM 1876 O O . MET A 1 246 ? 1.927 -12.453 0.942 1.00 68.44 246 MET A O 1
ATOM 1880 N N . VAL A 1 247 ? 0.524 -13.770 2.107 1.00 74.25 247 VAL A N 1
ATOM 1881 C CA . VAL A 1 247 ? 1.112 -15.023 1.605 1.00 74.25 247 VAL A CA 1
ATOM 1882 C C . VAL A 1 247 ? 0.872 -15.153 0.099 1.00 74.25 247 VAL A C 1
ATOM 1884 O O . VAL A 1 247 ? 1.803 -15.477 -0.631 1.00 74.25 247 VAL A O 1
ATOM 1887 N N . VAL A 1 248 ? -0.330 -14.841 -0.394 1.00 78.50 248 VAL A N 1
ATOM 1888 C CA . VAL A 1 248 ? -0.649 -14.902 -1.833 1.00 78.50 248 VAL A CA 1
ATOM 1889 C C . VAL A 1 248 ? 0.160 -13.882 -2.637 1.00 78.50 248 VAL A C 1
ATOM 1891 O O . VAL A 1 248 ? 0.737 -14.249 -3.653 1.00 78.50 248 VAL A O 1
ATOM 1894 N N . GLU A 1 249 ? 0.255 -12.636 -2.170 1.00 76.56 249 GLU A N 1
ATOM 1895 C CA . GLU A 1 249 ? 1.002 -11.559 -2.845 1.00 76.56 249 GLU A CA 1
ATOM 1896 C C . GLU A 1 249 ? 2.527 -11.770 -2.836 1.00 76.56 249 GLU A C 1
ATOM 1898 O O . GLU A 1 249 ? 3.251 -11.121 -3.586 1.00 76.56 249 GLU A O 1
ATOM 1903 N N . SER A 1 250 ? 3.045 -12.675 -2.000 1.00 70.56 250 SER A N 1
ATOM 1904 C CA . SER A 1 250 ? 4.477 -13.013 -1.991 1.00 70.56 250 SER A CA 1
ATOM 1905 C C . SER A 1 250 ? 4.891 -14.019 -3.067 1.00 70.56 250 SER A C 1
ATOM 1907 O O . SER A 1 250 ? 6.080 -14.281 -3.236 1.00 70.56 250 SER A O 1
ATOM 1909 N N . GLN A 1 251 ? 3.926 -14.600 -3.777 1.00 73.31 251 GLN A N 1
ATOM 1910 C CA . GLN A 1 251 ? 4.147 -15.685 -4.727 1.00 73.31 251 GLN A CA 1
ATOM 1911 C C . GLN A 1 251 ? 4.166 -15.110 -6.144 1.00 73.31 251 GLN A C 1
ATOM 1913 O O . GLN A 1 251 ? 3.201 -14.485 -6.572 1.00 73.31 251 GLN A O 1
ATOM 1918 N N . GLU A 1 252 ? 5.253 -15.331 -6.888 1.00 71.12 252 GLU A N 1
ATOM 1919 C CA . GLU A 1 252 ? 5.467 -14.713 -8.212 1.00 71.12 252 GLU A CA 1
ATOM 1920 C C . GLU A 1 252 ? 4.382 -15.060 -9.247 1.00 71.12 252 GLU A C 1
ATOM 1922 O O . GLU A 1 252 ? 4.208 -14.348 -10.235 1.00 71.12 252 GLU A O 1
ATOM 1927 N N . ASP A 1 253 ? 3.645 -16.150 -9.036 1.00 79.19 253 ASP A N 1
ATOM 1928 C CA . ASP A 1 253 ? 2.632 -16.666 -9.952 1.00 79.19 253 ASP A CA 1
ATOM 1929 C C . ASP A 1 253 ? 1.189 -16.522 -9.432 1.00 79.19 253 ASP A C 1
ATOM 1931 O O . ASP A 1 253 ? 0.264 -17.118 -10.001 1.00 79.19 253 ASP A O 1
ATOM 1935 N N . MET A 1 254 ? 0.977 -15.743 -8.363 1.00 80.31 254 MET A N 1
ATOM 1936 C CA . MET A 1 254 ? -0.339 -15.495 -7.770 1.00 80.31 254 MET A CA 1
ATOM 1937 C C . MET A 1 254 ? -0.558 -14.015 -7.448 1.00 80.31 254 MET A C 1
ATOM 1939 O O . MET A 1 254 ? 0.373 -13.237 -7.292 1.00 80.31 254 MET A O 1
ATOM 1943 N N . ARG A 1 255 ? -1.832 -13.619 -7.383 1.00 83.81 255 ARG A N 1
ATOM 1944 C CA . ARG A 1 255 ? -2.267 -12.276 -6.982 1.00 83.81 255 ARG A CA 1
ATOM 1945 C C . ARG A 1 255 ? -3.666 -12.334 -6.391 1.00 83.81 255 ARG A C 1
ATOM 1947 O O . ARG A 1 255 ? -4.471 -13.180 -6.797 1.00 83.81 255 ARG A O 1
ATOM 1954 N N . VAL A 1 256 ? -3.992 -11.406 -5.505 1.00 86.25 256 VAL A N 1
ATOM 1955 C CA . VAL A 1 256 ? -5.342 -11.261 -4.964 1.00 86.25 256 VAL A CA 1
ATOM 1956 C C . VAL A 1 256 ? -6.180 -10.403 -5.915 1.00 86.25 256 VAL A C 1
ATOM 1958 O O . VAL A 1 256 ? -5.843 -9.266 -6.232 1.00 86.25 256 VAL A O 1
ATOM 1961 N N . VAL A 1 257 ? -7.291 -10.963 -6.406 1.00 85.69 257 VAL A N 1
ATOM 1962 C CA . VAL A 1 257 ? -8.208 -10.288 -7.355 1.00 85.69 257 VAL A CA 1
ATOM 1963 C C . VAL A 1 257 ? -9.473 -9.729 -6.695 1.00 85.69 257 VAL A C 1
ATOM 1965 O O . VAL A 1 257 ? -10.280 -9.079 -7.361 1.00 85.69 257 VAL A O 1
ATOM 1968 N N . GLY A 1 258 ? -9.652 -9.985 -5.399 1.00 86.12 258 GLY A N 1
ATOM 1969 C CA . GLY A 1 258 ? -10.777 -9.512 -4.603 1.00 86.12 258 GLY A CA 1
ATOM 1970 C C . GLY A 1 258 ? -10.744 -10.074 -3.184 1.00 86.12 258 GLY A C 1
ATOM 1971 O O . GLY A 1 258 ? -10.172 -11.136 -2.939 1.00 86.12 258 GLY A O 1
ATOM 1972 N N . GLU A 1 259 ? -11.380 -9.358 -2.262 1.00 87.50 259 GLU A N 1
ATOM 1973 C CA . GLU A 1 259 ? -11.525 -9.739 -0.858 1.00 87.50 259 GLU A CA 1
ATOM 1974 C C . GLU A 1 259 ? -12.973 -9.537 -0.415 1.00 87.50 259 GLU A C 1
ATOM 1976 O O . GLU A 1 259 ? -13.651 -8.624 -0.881 1.00 87.50 259 GLU A O 1
ATOM 1981 N N . ALA A 1 260 ? -13.443 -10.368 0.512 1.00 86.06 260 ALA A N 1
ATOM 1982 C CA . ALA A 1 260 ? -14.772 -10.238 1.091 1.00 86.06 260 ALA A CA 1
ATOM 1983 C C . ALA A 1 260 ? -14.756 -10.551 2.591 1.00 86.06 260 ALA A C 1
ATOM 1985 O O . ALA A 1 260 ? -13.957 -11.363 3.068 1.00 86.06 260 ALA A O 1
ATOM 1986 N N . GLY A 1 261 ? -15.642 -9.884 3.334 1.00 79.12 261 GLY A N 1
ATOM 1987 C CA . GLY A 1 261 ? -15.858 -10.131 4.761 1.00 79.12 261 GLY A CA 1
ATOM 1988 C C . GLY A 1 261 ? -16.783 -11.317 5.042 1.00 79.12 261 GLY A C 1
ATOM 1989 O O . GLY A 1 261 ? -16.670 -11.930 6.099 1.00 79.12 261 GLY A O 1
ATOM 1990 N N . ASP A 1 262 ? -17.660 -11.657 4.093 1.00 83.88 262 ASP A N 1
ATOM 1991 C CA . ASP A 1 262 ? -18.585 -12.786 4.180 1.00 83.88 262 ASP A CA 1
ATOM 1992 C C . ASP A 1 262 ? -19.064 -13.295 2.814 1.00 83.88 262 ASP A C 1
ATOM 1994 O O . ASP A 1 262 ? -18.740 -12.733 1.766 1.00 83.88 262 ASP A O 1
ATOM 1998 N N . GLY A 1 263 ? -19.864 -14.368 2.832 1.00 82.94 263 GLY A N 1
ATOM 1999 C CA . GLY A 1 263 ? -20.388 -15.017 1.636 1.00 82.94 263 GLY A CA 1
ATOM 2000 C C . GLY A 1 263 ? -21.311 -14.152 0.772 1.00 82.94 263 GLY A C 1
ATOM 2001 O O . GLY A 1 263 ? -21.382 -14.375 -0.436 1.00 82.94 263 GLY A O 1
ATOM 2002 N N . HIS A 1 264 ? -22.006 -13.160 1.340 1.00 84.06 264 HIS A N 1
ATOM 2003 C CA . HIS A 1 264 ? -22.876 -12.279 0.558 1.00 84.06 264 HIS A CA 1
ATOM 2004 C C . HIS A 1 264 ? -22.042 -11.287 -0.252 1.00 84.06 264 HIS A C 1
ATOM 2006 O O . HIS A 1 264 ? -22.209 -11.185 -1.470 1.00 84.06 264 HIS A O 1
ATOM 2012 N N . ASP A 1 265 ? -21.091 -10.629 0.409 1.00 84.00 265 ASP A N 1
ATOM 2013 C CA . ASP A 1 265 ? -20.156 -9.719 -0.249 1.00 84.00 265 ASP A CA 1
ATOM 2014 C C . ASP A 1 265 ? -19.288 -10.466 -1.267 1.00 84.00 265 ASP A C 1
ATOM 2016 O O . ASP A 1 265 ? -19.066 -9.960 -2.368 1.00 84.00 265 ASP A O 1
ATOM 2020 N N . ALA A 1 266 ? -18.875 -11.699 -0.950 1.00 85.50 266 ALA A N 1
ATOM 2021 C CA . ALA A 1 266 ? -18.111 -12.546 -1.859 1.00 85.50 266 ALA A CA 1
ATOM 2022 C C . ALA A 1 266 ? -18.856 -12.777 -3.178 1.00 85.50 266 ALA A C 1
ATOM 2024 O O . ALA A 1 266 ? -18.257 -12.647 -4.235 1.00 85.50 266 ALA A O 1
ATOM 2025 N N . LEU A 1 267 ? -20.163 -13.058 -3.148 1.00 85.50 267 LEU A N 1
ATOM 2026 C CA . LEU A 1 267 ? -20.955 -13.262 -4.368 1.00 85.50 267 LEU A CA 1
ATOM 2027 C C . LEU A 1 267 ? -21.106 -11.991 -5.208 1.00 85.50 267 LEU A C 1
ATOM 2029 O O . LEU A 1 267 ? -21.144 -12.075 -6.434 1.00 85.50 267 LEU A O 1
ATOM 2033 N N . HIS A 1 268 ? -21.202 -10.829 -4.562 1.00 82.69 268 HIS A N 1
ATOM 2034 C CA . HIS A 1 268 ? -21.333 -9.545 -5.249 1.00 82.69 268 HIS A CA 1
ATOM 2035 C C . HIS A 1 268 ? -20.018 -9.054 -5.855 1.00 82.69 268 HIS A C 1
ATOM 2037 O O . HIS A 1 268 ? -20.031 -8.420 -6.909 1.00 82.69 268 HIS A O 1
ATOM 2043 N N . GLN A 1 269 ? -18.899 -9.334 -5.190 1.00 79.88 269 GLN A N 1
ATOM 2044 C CA . GLN A 1 269 ? -17.577 -8.836 -5.564 1.00 79.88 269 GLN A CA 1
ATOM 2045 C C . GLN A 1 269 ? -16.739 -9.864 -6.330 1.00 79.88 269 GLN A C 1
ATOM 2047 O O . GLN A 1 269 ? -15.640 -9.533 -6.773 1.00 79.88 269 GLN A O 1
ATOM 2052 N N . LEU A 1 270 ? -17.232 -11.098 -6.505 1.00 81.38 270 LEU A N 1
ATOM 2053 C CA . LEU A 1 270 ? -16.501 -12.141 -7.216 1.00 81.38 270 LEU A CA 1
ATOM 2054 C C . LEU A 1 270 ? -16.249 -11.728 -8.668 1.00 81.38 270 LEU A C 1
ATOM 2056 O O . LEU A 1 270 ? -17.145 -11.711 -9.513 1.00 81.38 270 LEU A O 1
ATOM 2060 N N . THR A 1 271 ? -14.988 -11.434 -8.957 1.00 77.81 271 THR A N 1
ATOM 2061 C CA . THR A 1 271 ? -14.470 -11.240 -10.308 1.00 77.81 271 THR A CA 1
ATOM 2062 C C . THR A 1 271 ? -13.983 -12.578 -10.879 1.00 77.81 271 THR A C 1
ATOM 2064 O O . THR A 1 271 ? -14.094 -13.626 -10.241 1.00 77.81 271 THR A O 1
ATOM 2067 N N . ALA A 1 272 ? -13.479 -12.587 -12.117 1.00 81.69 272 ALA A N 1
ATOM 2068 C CA . ALA A 1 272 ? -12.924 -13.800 -12.715 1.00 81.69 272 ALA A CA 1
ATOM 2069 C C . ALA A 1 272 ? -11.668 -14.257 -11.943 1.00 81.69 272 ALA A C 1
ATOM 2071 O O . ALA A 1 272 ? -10.575 -13.742 -12.175 1.00 81.69 272 ALA A O 1
ATOM 2072 N N . ALA A 1 273 ? -11.847 -15.216 -11.034 1.00 86.25 273 ALA A N 1
ATOM 2073 C CA . ALA A 1 273 ? -10.799 -15.832 -10.229 1.00 86.25 273 ALA A CA 1
ATOM 2074 C C . ALA A 1 273 ? -10.593 -17.299 -10.635 1.00 86.25 273 ALA A C 1
ATOM 2076 O O . ALA A 1 273 ? -11.548 -17.993 -10.982 1.00 86.25 273 ALA A O 1
ATOM 2077 N N . ASP A 1 274 ? -9.355 -17.787 -10.554 1.00 85.50 274 ASP A N 1
ATOM 2078 C CA . ASP A 1 274 ? -9.052 -19.207 -10.780 1.00 85.50 274 ASP A CA 1
ATOM 2079 C C . ASP A 1 274 ? -9.348 -20.047 -9.528 1.00 85.50 274 ASP A C 1
ATOM 2081 O O . ASP A 1 274 ? -9.892 -21.153 -9.609 1.00 85.50 274 ASP A O 1
ATOM 2085 N N . VAL A 1 275 ? -9.009 -19.497 -8.357 1.00 87.12 275 VAL A N 1
ATOM 2086 C CA . VAL A 1 275 ? -9.176 -20.126 -7.045 1.00 87.12 275 VAL A CA 1
ATOM 2087 C C . VAL A 1 275 ? -9.772 -19.122 -6.059 1.00 87.12 275 VAL A C 1
ATOM 2089 O O . VAL A 1 275 ? -9.378 -17.960 -6.040 1.00 87.12 275 VAL A O 1
ATOM 2092 N N . VAL A 1 276 ? -10.695 -19.584 -5.217 1.00 89.69 276 VAL A N 1
ATOM 2093 C CA . VAL A 1 276 ? -11.252 -18.838 -4.084 1.00 89.69 276 VAL A CA 1
ATOM 2094 C C . VAL A 1 276 ? -10.886 -19.561 -2.793 1.00 89.69 276 VAL A C 1
ATOM 2096 O O . VAL A 1 276 ? -11.240 -20.729 -2.619 1.00 89.69 276 VAL A O 1
ATOM 2099 N N . LEU A 1 277 ? -10.197 -18.864 -1.887 1.00 88.31 277 LEU A N 1
ATOM 2100 C CA . LEU A 1 277 ? -10.013 -19.305 -0.505 1.00 88.31 277 LEU A CA 1
ATOM 2101 C C . LEU A 1 277 ? -11.255 -18.896 0.295 1.00 88.31 277 LEU A C 1
ATOM 2103 O O . LEU A 1 277 ? -11.554 -17.710 0.405 1.00 88.31 277 LEU A O 1
ATOM 2107 N N . MET A 1 278 ? -11.997 -19.872 0.812 1.00 88.94 278 MET A N 1
ATOM 2108 C CA . MET A 1 278 ? -13.314 -19.662 1.413 1.00 88.94 278 MET A CA 1
ATOM 2109 C C . MET A 1 278 ? -13.308 -20.073 2.881 1.00 88.94 278 MET A C 1
ATOM 2111 O O . MET A 1 278 ? -13.183 -21.255 3.190 1.00 88.94 278 MET A O 1
ATOM 2115 N N . ASP A 1 279 ? -13.477 -19.125 3.797 1.00 86.62 279 ASP A N 1
ATOM 2116 C CA . ASP A 1 279 ? -13.656 -19.453 5.210 1.00 86.62 279 ASP A CA 1
ATOM 2117 C C . ASP A 1 279 ? -14.981 -20.191 5.431 1.00 86.62 279 ASP A C 1
ATOM 2119 O O . ASP A 1 279 ? -16.034 -19.743 4.984 1.00 86.62 279 ASP A O 1
ATOM 2123 N N . VAL A 1 280 ? -14.945 -21.333 6.123 1.00 82.06 280 VAL A N 1
ATOM 2124 C CA . VAL A 1 280 ? -16.158 -22.083 6.479 1.00 82.06 280 VAL A CA 1
ATOM 2125 C C . VAL A 1 280 ? -17.077 -21.233 7.357 1.00 82.06 280 VAL A C 1
ATOM 2127 O O . VAL A 1 280 ? -18.289 -21.215 7.142 1.00 82.06 280 VAL A O 1
ATOM 2130 N N . ARG A 1 281 ? -16.514 -20.536 8.349 1.00 79.00 281 ARG A N 1
ATOM 2131 C CA . ARG A 1 281 ? -17.282 -19.780 9.345 1.00 79.00 281 ARG A CA 1
ATOM 2132 C C . ARG A 1 281 ? -17.188 -18.301 9.012 1.00 79.00 281 ARG A C 1
ATOM 2134 O O . ARG A 1 281 ? -16.188 -17.680 9.332 1.00 79.00 281 ARG A O 1
ATOM 2141 N N . MET A 1 282 ? -18.234 -17.745 8.411 1.00 82.56 282 MET A N 1
ATOM 2142 C CA . MET A 1 282 ? -18.355 -16.320 8.084 1.00 82.56 282 MET A CA 1
ATOM 2143 C C . MET A 1 282 ? -19.695 -15.763 8.594 1.00 82.56 282 MET A C 1
ATOM 2145 O O . MET A 1 282 ? -20.659 -16.529 8.704 1.00 82.56 282 MET A O 1
ATOM 2149 N N . PRO A 1 283 ? -19.780 -14.461 8.923 1.00 70.12 283 PRO A N 1
ATOM 2150 C CA . PRO A 1 283 ? -21.030 -13.820 9.332 1.00 70.12 283 PRO A CA 1
ATOM 2151 C C . PRO A 1 283 ? -22.022 -13.725 8.161 1.00 70.12 283 PRO A C 1
ATOM 2153 O O . PRO A 1 283 ? -21.627 -13.787 7.006 1.00 70.12 283 PRO A O 1
ATOM 2156 N N . ARG A 1 284 ? -23.323 -13.557 8.440 1.00 83.06 284 ARG A N 1
ATOM 2157 C CA . ARG A 1 284 ? -24.439 -13.459 7.461 1.00 83.06 284 ARG A CA 1
ATOM 2158 C C . ARG A 1 284 ? -24.661 -14.691 6.563 1.00 83.06 284 ARG A C 1
ATOM 2160 O O . ARG A 1 284 ? -25.744 -15.269 6.602 1.00 83.06 284 ARG A O 1
ATOM 2167 N N . MET A 1 285 ? -23.675 -15.078 5.754 1.00 84.94 285 MET A N 1
ATOM 2168 C CA . MET A 1 285 ? -23.680 -16.257 4.885 1.00 84.94 285 MET A CA 1
ATOM 2169 C C . MET A 1 285 ? -22.380 -17.038 5.079 1.00 84.94 285 MET A C 1
ATOM 2171 O O . MET A 1 285 ? -21.295 -16.508 4.837 1.00 84.94 285 MET A O 1
ATOM 2175 N N . ASP A 1 286 ? -22.506 -18.304 5.479 1.00 84.69 286 ASP A N 1
ATOM 2176 C CA . ASP A 1 286 ? -21.362 -19.190 5.686 1.00 84.69 286 ASP A CA 1
ATOM 2177 C C . ASP A 1 286 ? -20.671 -19.590 4.370 1.00 84.69 286 ASP A C 1
ATOM 2179 O O . ASP A 1 286 ? -21.208 -19.432 3.267 1.00 84.69 286 ASP A O 1
ATOM 2183 N N . GLY A 1 287 ? -19.453 -20.125 4.482 1.00 85.88 287 GLY A N 1
ATOM 2184 C CA . GLY A 1 287 ? -18.661 -20.507 3.315 1.00 85.88 287 GLY A CA 1
ATOM 2185 C C . GLY A 1 287 ? -19.227 -21.681 2.529 1.00 85.88 287 GLY A C 1
ATOM 2186 O O . GLY A 1 287 ? -18.937 -21.813 1.341 1.00 85.88 287 GLY A O 1
ATOM 2187 N N . VAL A 1 288 ? -20.043 -22.537 3.148 1.00 87.00 288 VAL A N 1
ATOM 2188 C CA . VAL A 1 288 ? -20.625 -23.709 2.480 1.00 87.00 288 VAL A CA 1
ATOM 2189 C C . VAL A 1 288 ? -21.739 -23.272 1.530 1.00 87.00 288 VAL A C 1
ATOM 2191 O O . VAL A 1 288 ? -21.766 -23.686 0.369 1.00 87.00 288 VAL A O 1
ATOM 2194 N N . GLU A 1 289 ? -22.639 -22.409 1.996 1.00 88.50 289 GLU A N 1
ATOM 2195 C CA . GLU A 1 289 ? -23.698 -21.819 1.181 1.00 88.50 289 GLU A CA 1
ATOM 2196 C C . GLU A 1 289 ? -23.125 -20.872 0.121 1.00 88.50 289 GLU A C 1
ATOM 2198 O O . GLU A 1 289 ? -23.547 -20.926 -1.039 1.00 88.50 289 GLU A O 1
ATOM 2203 N N . ALA A 1 290 ? -22.113 -20.069 0.470 1.00 90.12 290 ALA A N 1
ATOM 2204 C CA . ALA A 1 290 ? -21.414 -19.223 -0.495 1.00 90.12 290 ALA A CA 1
ATOM 2205 C C . ALA A 1 290 ? -20.797 -20.058 -1.628 1.00 90.12 290 ALA A C 1
ATOM 2207 O O . ALA A 1 290 ? -21.020 -19.766 -2.802 1.00 90.12 290 ALA A O 1
ATOM 2208 N N . THR A 1 291 ? -20.105 -21.154 -1.291 1.00 90.38 291 THR A N 1
ATOM 2209 C CA . THR A 1 291 ? -19.530 -22.095 -2.269 1.00 90.38 291 THR A CA 1
ATOM 2210 C C . THR A 1 291 ? -20.593 -22.645 -3.211 1.00 90.38 291 THR A C 1
ATOM 2212 O O . THR A 1 291 ? -20.416 -22.608 -4.430 1.00 90.38 291 THR A O 1
ATOM 2215 N N . ARG A 1 292 ? -21.730 -23.096 -2.666 1.00 89.31 292 ARG A N 1
ATOM 2216 C CA . ARG A 1 292 ? -22.836 -23.640 -3.462 1.00 89.31 292 ARG A CA 1
ATOM 2217 C C . ARG A 1 292 ? -23.317 -22.634 -4.506 1.00 89.31 292 ARG A C 1
ATOM 2219 O O . ARG A 1 292 ? -23.554 -23.013 -5.646 1.00 89.31 292 ARG A O 1
ATOM 2226 N N . ARG A 1 293 ? -23.435 -21.358 -4.134 1.00 89.31 293 ARG A N 1
ATOM 2227 C CA . ARG A 1 293 ? -23.890 -20.288 -5.034 1.00 89.31 293 ARG A CA 1
ATOM 2228 C C . ARG A 1 293 ? -22.826 -19.882 -6.049 1.00 89.31 293 ARG A C 1
ATOM 2230 O O . ARG A 1 293 ? -23.145 -19.786 -7.231 1.00 89.31 293 ARG A O 1
ATOM 2237 N N . VAL A 1 294 ? -21.573 -19.716 -5.626 1.00 87.25 294 VAL A N 1
ATOM 2238 C CA . VAL A 1 294 ? -20.445 -19.368 -6.509 1.00 87.25 294 VAL A CA 1
ATOM 2239 C C . VAL A 1 294 ? -20.296 -20.387 -7.643 1.00 87.25 294 VAL A C 1
ATOM 2241 O O . VAL A 1 294 ? -20.105 -20.014 -8.801 1.00 87.25 294 VAL A O 1
ATOM 2244 N N . LEU A 1 295 ? -20.450 -21.677 -7.332 1.00 87.00 295 LEU A N 1
ATOM 2245 C CA . LEU A 1 295 ? -20.276 -22.754 -8.305 1.00 87.00 295 LEU A CA 1
ATOM 2246 C C . LEU A 1 295 ? -21.425 -22.891 -9.320 1.00 87.00 295 LEU A C 1
ATOM 2248 O O . LEU A 1 295 ? -21.268 -23.600 -10.310 1.00 87.00 295 LEU A O 1
ATOM 2252 N N . THR A 1 296 ? -22.549 -22.190 -9.136 1.00 84.25 296 THR A N 1
ATOM 2253 C CA . THR A 1 296 ? -23.628 -22.139 -10.146 1.00 84.25 296 THR A CA 1
ATOM 2254 C C . THR A 1 296 ? -23.354 -21.160 -11.295 1.00 84.25 296 THR A C 1
ATOM 2256 O O . THR A 1 296 ? -24.101 -21.134 -12.274 1.00 84.25 296 THR A O 1
ATOM 2259 N N . GLY A 1 297 ? -22.290 -20.353 -11.207 1.00 76.56 297 GLY A N 1
ATOM 2260 C CA . GLY A 1 297 ? -21.929 -19.377 -12.234 1.00 76.56 297 GLY A CA 1
ATOM 2261 C C . GLY A 1 297 ? -21.301 -19.996 -13.491 1.00 76.56 297 GLY A C 1
ATOM 2262 O O . GLY A 1 297 ? -20.646 -21.032 -13.448 1.00 76.56 297 GLY A O 1
ATOM 2263 N N . HIS A 1 298 ? -21.429 -19.305 -14.629 1.00 62.72 298 HIS A N 1
ATOM 2264 C CA . HIS A 1 298 ? -20.921 -19.763 -15.936 1.00 62.72 298 HIS A CA 1
ATOM 2265 C C . HIS A 1 298 ? -19.378 -19.819 -16.031 1.00 62.72 298 HIS A C 1
ATOM 2267 O O . HIS A 1 298 ? -18.839 -20.418 -16.960 1.00 62.72 298 HIS A O 1
ATOM 2273 N N . ARG A 1 299 ? -18.661 -19.200 -15.082 1.00 73.25 299 ARG A N 1
ATOM 2274 C CA . ARG A 1 299 ? -17.200 -19.279 -14.898 1.00 73.25 299 ARG A CA 1
ATOM 2275 C C . ARG A 1 299 ? -16.876 -19.532 -13.426 1.00 73.25 299 ARG A C 1
ATOM 2277 O O . ARG A 1 299 ? -16.299 -18.685 -12.755 1.00 73.25 299 ARG A O 1
ATOM 2284 N N . ALA A 1 300 ? -17.336 -20.669 -12.919 1.00 80.44 300 ALA A N 1
ATOM 2285 C CA . ALA A 1 300 ? -17.137 -21.047 -11.529 1.00 80.44 300 ALA A CA 1
ATOM 2286 C C . ALA A 1 300 ? -15.633 -21.218 -11.200 1.00 80.44 300 ALA A C 1
ATOM 2288 O O . ALA A 1 300 ? -14.968 -22.030 -11.855 1.00 80.44 300 ALA A O 1
ATOM 2289 N N . PRO A 1 301 ? -15.094 -20.498 -10.198 1.00 87.44 301 PRO A N 1
ATOM 2290 C CA . PRO A 1 301 ? -13.732 -20.708 -9.719 1.00 87.44 301 PRO A CA 1
ATOM 2291 C C . PRO A 1 301 ? -13.612 -22.053 -8.996 1.00 87.44 301 PRO A C 1
ATOM 2293 O O . PRO A 1 301 ? -14.603 -22.643 -8.557 1.00 87.44 301 PRO A O 1
ATOM 2296 N N . LYS A 1 302 ? -12.383 -22.529 -8.790 1.00 86.56 302 LYS A N 1
ATOM 2297 C CA . LYS A 1 302 ? -12.143 -23.618 -7.840 1.00 86.56 302 LYS A CA 1
ATOM 2298 C C . LYS A 1 302 ? -12.211 -23.079 -6.414 1.00 86.56 302 LYS A C 1
ATOM 2300 O O . LYS A 1 302 ? -11.536 -22.111 -6.095 1.00 86.56 302 LYS A O 1
ATOM 2305 N N . VAL A 1 303 ? -12.983 -23.714 -5.536 1.00 87.06 303 VAL A N 1
ATOM 2306 C CA . VAL A 1 303 ? -13.100 -23.269 -4.138 1.00 87.06 303 VAL A CA 1
ATOM 2307 C C . VAL A 1 303 ? -12.273 -24.164 -3.217 1.00 87.06 303 VAL A C 1
ATOM 2309 O O . VAL A 1 303 ? -12.436 -25.384 -3.237 1.00 87.06 303 VAL A O 1
ATOM 2312 N N . VAL A 1 304 ? -11.401 -23.560 -2.410 1.00 86.25 304 VAL A N 1
ATOM 2313 C CA . VAL A 1 304 ? -10.633 -24.215 -1.343 1.00 86.25 304 VAL A CA 1
ATOM 2314 C C . VAL A 1 304 ? -11.148 -23.706 -0.005 1.00 86.25 304 VAL A C 1
ATOM 2316 O O . VAL A 1 304 ? -11.105 -22.508 0.263 1.00 86.25 304 VAL A O 1
ATOM 2319 N N . MET A 1 305 ? -11.633 -24.607 0.842 1.00 84.56 305 MET A N 1
ATOM 2320 C CA . MET A 1 305 ? -12.201 -24.230 2.135 1.00 84.56 305 MET A CA 1
ATOM 2321 C C . MET A 1 305 ? -11.121 -24.064 3.202 1.00 84.56 305 MET A C 1
ATOM 2323 O O . MET A 1 305 ? -10.292 -24.954 3.383 1.00 84.56 305 MET A O 1
ATOM 2327 N N . LEU A 1 306 ? -11.181 -22.975 3.961 1.00 82.12 306 LEU A N 1
ATOM 2328 C CA . LEU A 1 306 ? -10.372 -22.734 5.148 1.00 82.12 306 LEU A CA 1
ATOM 2329 C C . LEU A 1 306 ? -11.153 -23.179 6.385 1.00 82.12 306 LEU A C 1
ATOM 2331 O O . LEU A 1 306 ? -12.222 -22.640 6.675 1.00 82.12 306 LEU A O 1
ATOM 2335 N N . THR A 1 307 ? -10.618 -24.141 7.130 1.00 73.12 307 THR A N 1
ATOM 2336 C CA . THR A 1 307 ? -11.245 -24.653 8.357 1.00 73.12 307 THR A CA 1
ATOM 2337 C C . THR A 1 307 ? -10.277 -24.634 9.532 1.00 73.12 307 THR A C 1
ATOM 2339 O O . THR A 1 307 ? -9.062 -24.702 9.359 1.00 73.12 307 THR A O 1
ATOM 2342 N N . THR A 1 308 ? -10.813 -24.544 10.743 1.00 66.88 308 THR A N 1
ATOM 2343 C CA . THR A 1 308 ? -10.087 -24.893 11.972 1.00 66.88 308 THR A CA 1
ATOM 2344 C C . THR A 1 308 ? -10.020 -26.422 12.108 1.00 66.88 308 THR A C 1
ATOM 2346 O O . THR A 1 308 ? -10.687 -27.126 11.348 1.00 66.88 308 THR A O 1
ATOM 2349 N N . TYR A 1 309 ? -9.219 -26.941 13.045 1.00 52.91 309 TYR A N 1
ATOM 2350 C CA . TYR A 1 309 ? -8.880 -28.372 13.198 1.00 52.91 309 TYR A CA 1
ATOM 2351 C C . TYR A 1 309 ? -10.051 -29.390 13.208 1.00 52.91 309 TYR A C 1
ATOM 2353 O O . TYR A 1 309 ? -9.805 -30.571 12.965 1.00 52.91 309 TYR A O 1
ATOM 2361 N N . ASP A 1 310 ? -11.306 -28.971 13.406 1.00 53.19 310 ASP A N 1
ATOM 2362 C CA . ASP A 1 310 ? -12.487 -29.847 13.373 1.00 53.19 310 ASP A CA 1
ATOM 2363 C C . ASP A 1 310 ? -13.060 -29.991 11.951 1.00 53.19 310 ASP A C 1
ATOM 2365 O O . ASP A 1 310 ? -13.827 -29.158 11.461 1.00 53.19 310 ASP A O 1
ATOM 2369 N N . LEU A 1 311 ? -12.677 -31.075 11.275 1.00 54.72 311 LEU A N 1
ATOM 2370 C CA . LEU A 1 311 ? -13.019 -31.361 9.876 1.00 54.72 311 LEU A CA 1
ATOM 2371 C C . LEU A 1 311 ? -14.350 -32.111 9.679 1.00 54.72 311 LEU A C 1
ATOM 2373 O O . LEU A 1 311 ? -14.756 -32.304 8.537 1.00 54.72 311 LEU A O 1
ATOM 2377 N N . ASP A 1 312 ? -15.053 -32.544 10.722 1.00 55.03 312 ASP A N 1
ATOM 2378 C CA . ASP A 1 312 ? -15.989 -33.662 10.537 1.00 55.03 312 ASP A CA 1
ATOM 2379 C C . ASP A 1 312 ? -17.346 -33.265 9.919 1.00 55.03 312 ASP A C 1
ATOM 2381 O O . ASP A 1 312 ? -17.753 -33.840 8.906 1.00 55.03 312 ASP A O 1
ATOM 2385 N N . GLU A 1 313 ? -18.043 -32.252 10.445 1.00 60.25 313 GLU A N 1
ATOM 2386 C CA . GLU A 1 313 ? -19.385 -31.892 9.945 1.00 60.25 313 GLU A CA 1
ATOM 2387 C C . GLU A 1 313 ? -19.336 -30.922 8.747 1.00 60.25 313 GLU A C 1
ATOM 2389 O O . GLU A 1 313 ? -20.073 -31.068 7.764 1.00 60.25 313 GLU A O 1
ATOM 2394 N N . TYR A 1 314 ? -18.402 -29.968 8.773 1.00 64.69 314 TYR A N 1
ATOM 2395 C CA . TYR A 1 314 ? -18.285 -28.945 7.734 1.00 64.69 314 TYR A CA 1
ATOM 2396 C C . TYR A 1 314 ? -17.566 -29.427 6.472 1.00 64.69 314 TYR A C 1
ATOM 2398 O O . TYR A 1 314 ? -17.938 -28.998 5.376 1.00 64.69 314 TYR A O 1
ATOM 2406 N N . ALA A 1 315 ? -16.591 -30.342 6.564 1.00 63.88 315 ALA A N 1
ATOM 2407 C CA . ALA A 1 315 ? -15.907 -30.818 5.358 1.00 63.88 315 ALA A CA 1
ATOM 2408 C C . ALA A 1 315 ? -16.845 -31.628 4.462 1.00 63.88 315 ALA A C 1
ATOM 2410 O O . ALA A 1 315 ? -16.827 -31.476 3.240 1.00 63.88 315 ALA A O 1
ATOM 2411 N N . PHE A 1 316 ? -17.722 -32.441 5.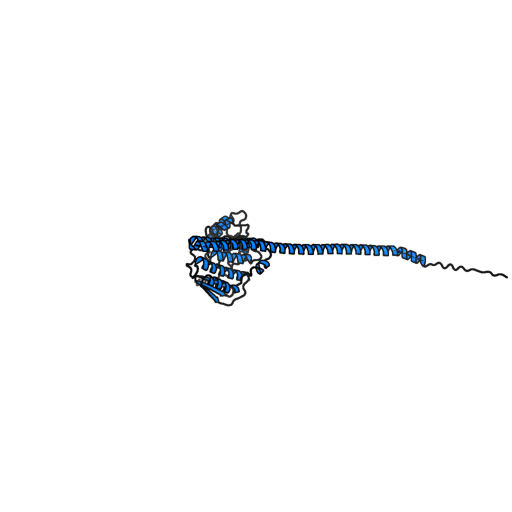056 1.00 67.81 316 PHE A N 1
ATOM 2412 C CA . PHE A 1 316 ? -18.704 -33.203 4.290 1.00 67.81 316 PHE A CA 1
ATOM 2413 C C . PHE A 1 316 ? -19.748 -32.286 3.631 1.00 67.81 316 PHE A C 1
ATOM 2415 O O . PHE A 1 316 ? -20.151 -32.507 2.486 1.00 67.81 316 PHE A O 1
ATOM 2422 N N . ALA A 1 317 ? -20.170 -31.220 4.319 1.00 73.19 317 ALA A N 1
ATOM 2423 C CA . ALA A 1 317 ? -21.071 -30.215 3.759 1.00 73.19 317 ALA A CA 1
ATOM 2424 C C . ALA A 1 317 ? -20.424 -29.425 2.606 1.00 73.19 317 ALA A C 1
ATOM 2426 O O . ALA A 1 317 ? -21.052 -29.249 1.561 1.00 73.19 317 ALA A O 1
ATOM 2427 N N . ALA A 1 318 ? -19.161 -29.026 2.751 1.00 74.50 318 ALA A N 1
ATOM 2428 C CA . ALA A 1 318 ? -18.413 -28.308 1.725 1.00 74.50 318 ALA A CA 1
ATOM 2429 C C . ALA A 1 318 ? -18.076 -29.162 0.490 1.00 74.50 318 ALA A C 1
ATOM 2431 O O . ALA A 1 318 ? -18.191 -28.678 -0.635 1.00 74.50 318 ALA A O 1
ATOM 2432 N N . LEU A 1 319 ? -17.731 -30.445 0.665 1.00 76.31 319 LEU A N 1
ATOM 2433 C CA . LEU A 1 319 ? -17.554 -31.375 -0.460 1.00 76.31 319 LEU A CA 1
ATOM 2434 C C . LEU A 1 319 ? -18.855 -31.543 -1.248 1.00 76.31 319 LEU A C 1
ATOM 2436 O O . LEU A 1 319 ? -18.850 -31.458 -2.473 1.00 76.31 319 LEU A O 1
ATOM 2440 N N . ARG A 1 320 ? -19.987 -31.713 -0.551 1.00 78.44 320 ARG A N 1
ATOM 2441 C CA . ARG A 1 320 ? -21.312 -31.749 -1.195 1.00 78.44 320 ARG A CA 1
ATOM 2442 C C . ARG A 1 320 ? -21.674 -30.431 -1.875 1.00 78.44 320 ARG A C 1
ATOM 2444 O O . ARG A 1 320 ? -22.416 -30.450 -2.851 1.00 78.44 320 ARG A O 1
ATOM 2451 N N . ALA A 1 321 ? -21.173 -29.304 -1.372 1.00 83.38 321 ALA A N 1
ATOM 2452 C CA . ALA A 1 321 ? -21.338 -28.002 -2.008 1.00 83.38 321 ALA A CA 1
ATOM 2453 C C . ALA A 1 321 ? -20.454 -27.820 -3.254 1.00 83.38 321 ALA A C 1
ATOM 2455 O O . ALA A 1 321 ? -20.705 -26.887 -4.005 1.00 83.38 321 ALA A O 1
ATOM 2456 N N . GLY A 1 322 ? -19.480 -28.708 -3.499 1.00 80.62 322 GLY A N 1
ATOM 2457 C CA . GLY A 1 322 ? -18.621 -28.703 -4.687 1.00 80.62 322 GLY A CA 1
ATOM 2458 C C . GLY A 1 322 ? -17.213 -28.135 -4.472 1.00 80.62 322 GLY A C 1
ATOM 2459 O O . GLY A 1 322 ? -16.521 -27.859 -5.453 1.00 80.62 322 GLY A O 1
ATOM 2460 N N . ALA A 1 323 ? -16.770 -27.955 -3.222 1.00 83.12 323 ALA A N 1
ATOM 2461 C CA . ALA A 1 323 ? -15.409 -27.505 -2.930 1.00 83.12 323 ALA A CA 1
ATOM 2462 C C . ALA A 1 323 ? -14.350 -28.467 -3.507 1.00 83.12 323 ALA A C 1
ATOM 2464 O O . ALA A 1 323 ? -14.480 -29.688 -3.425 1.00 83.12 323 ALA A O 1
ATOM 2465 N N . GLY A 1 324 ? -13.280 -27.905 -4.075 1.00 72.88 324 GLY A N 1
ATOM 2466 C CA . GLY A 1 324 ? -12.182 -28.648 -4.701 1.00 72.88 324 GLY A CA 1
ATOM 2467 C C . GLY A 1 324 ? -11.065 -29.070 -3.739 1.00 72.88 324 GLY A C 1
ATOM 2468 O O . GLY A 1 324 ? -10.250 -29.918 -4.102 1.00 72.88 324 GLY A O 1
ATOM 2469 N N . GLY A 1 325 ? -11.022 -28.508 -2.525 1.00 76.00 325 GLY A N 1
ATOM 2470 C CA . GLY A 1 325 ? -9.997 -28.803 -1.520 1.00 76.00 325 GLY A CA 1
ATOM 2471 C C . GLY A 1 325 ? -10.255 -28.137 -0.164 1.00 76.00 325 GLY A C 1
ATOM 2472 O O . GLY A 1 325 ? -11.194 -27.355 -0.014 1.00 76.00 325 GLY A O 1
ATOM 2473 N N . PHE A 1 326 ? -9.404 -2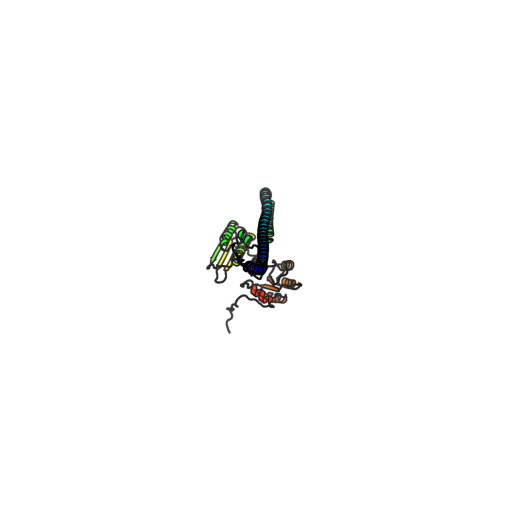8.451 0.819 1.00 75.25 326 PHE A N 1
ATOM 2474 C CA . PHE A 1 326 ? -9.436 -27.900 2.181 1.00 75.25 326 PHE A CA 1
ATOM 2475 C C . PHE A 1 326 ? -8.028 -27.529 2.633 1.00 75.25 326 PHE A C 1
ATOM 2477 O O . PHE A 1 326 ? -7.083 -28.250 2.310 1.00 75.25 326 PHE A O 1
ATOM 2484 N N . LEU A 1 327 ? -7.923 -26.463 3.421 1.00 74.00 327 LEU A N 1
ATOM 2485 C CA . LEU A 1 327 ? -6.708 -26.010 4.083 1.00 74.00 327 LEU A CA 1
ATOM 2486 C C . LEU A 1 327 ? -7.028 -25.683 5.550 1.00 74.00 327 LEU A C 1
ATOM 2488 O O . LEU A 1 327 ? -8.067 -25.092 5.857 1.00 74.00 327 LEU A O 1
ATOM 2492 N N . VAL A 1 328 ? -6.159 -26.120 6.463 1.00 68.88 328 VAL A N 1
ATOM 2493 C CA . VAL A 1 328 ? -6.309 -25.854 7.899 1.00 68.88 328 VAL A CA 1
ATOM 2494 C C . VAL A 1 328 ? -5.674 -24.500 8.204 1.00 68.88 328 VAL A C 1
ATOM 2496 O O . VAL A 1 328 ? -4.547 -24.244 7.790 1.00 68.88 328 VAL A O 1
ATOM 2499 N N . LYS A 1 329 ? -6.396 -23.623 8.908 1.00 68.44 329 LYS A N 1
ATOM 2500 C CA . LYS A 1 329 ? -5.949 -22.245 9.189 1.00 68.44 329 LYS A CA 1
ATOM 2501 C C . LYS A 1 329 ? -4.676 -22.156 10.041 1.00 68.44 329 LYS A C 1
ATOM 2503 O O . LYS A 1 329 ? -3.969 -21.163 9.948 1.00 68.44 329 LYS A O 1
ATOM 2508 N N . ASP A 1 330 ? -4.393 -23.191 10.824 1.00 58.03 330 ASP A N 1
ATOM 2509 C CA . ASP A 1 330 ? -3.319 -23.224 11.827 1.00 58.03 330 ASP A CA 1
ATOM 2510 C C . ASP A 1 330 ? -2.082 -24.028 11.373 1.00 58.03 330 ASP A C 1
ATOM 2512 O O . ASP A 1 330 ? -1.208 -24.342 12.179 1.00 58.03 330 ASP A O 1
ATOM 2516 N N . SER A 1 331 ? -2.026 -24.438 10.104 1.00 51.28 331 SER A N 1
ATOM 2517 C CA . SER A 1 331 ? -0.851 -25.086 9.501 1.00 51.28 331 SER A CA 1
ATOM 2518 C C . SER A 1 331 ? -0.141 -24.114 8.570 1.00 51.28 331 SER A C 1
ATOM 2520 O O . SER A 1 331 ? -0.835 -23.308 7.953 1.00 51.28 331 SER A O 1
ATOM 2522 N N . ASP A 1 332 ? 1.188 -24.233 8.429 1.00 52.41 332 ASP A N 1
ATOM 2523 C CA . ASP A 1 332 ? 1.980 -23.507 7.423 1.00 52.41 332 ASP A CA 1
ATOM 2524 C C . ASP A 1 332 ? 1.251 -23.581 6.069 1.00 52.41 332 ASP A C 1
ATOM 2526 O O . ASP A 1 332 ? 1.116 -24.678 5.500 1.00 52.41 332 ASP A O 1
ATOM 2530 N N . PRO A 1 333 ? 0.628 -22.475 5.622 1.00 56.91 333 PRO A N 1
ATOM 2531 C CA . PRO A 1 333 ? -0.292 -22.526 4.514 1.00 56.91 333 PRO A CA 1
ATOM 2532 C C . PRO A 1 333 ? 0.542 -22.609 3.243 1.00 56.91 333 PRO A C 1
ATOM 2534 O O . PRO A 1 333 ? 0.898 -21.597 2.644 1.00 56.91 333 PRO A O 1
ATOM 2537 N N . ASP A 1 334 ? 0.817 -23.830 2.787 1.00 65.44 334 ASP A N 1
ATOM 2538 C CA . ASP A 1 334 ? 1.349 -24.054 1.446 1.00 65.44 334 ASP A CA 1
ATOM 2539 C C . ASP A 1 334 ? 0.220 -23.832 0.424 1.00 65.44 334 ASP A C 1
ATOM 2541 O O . ASP A 1 334 ? -0.377 -24.757 -0.139 1.00 65.44 334 ASP A O 1
ATOM 2545 N N . ILE A 1 335 ? -0.134 -22.555 0.241 1.00 67.12 335 ILE A N 1
ATOM 2546 C CA . ILE A 1 335 ? -1.186 -22.095 -0.670 1.00 67.12 335 ILE A CA 1
ATOM 2547 C C . ILE A 1 335 ? -0.839 -22.498 -2.108 1.00 67.12 335 ILE A C 1
ATOM 2549 O O . ILE A 1 335 ? -1.734 -22.841 -2.884 1.00 67.12 335 ILE A O 1
ATOM 2553 N N . ALA A 1 336 ? 0.451 -22.531 -2.455 1.00 64.50 336 ALA A N 1
ATOM 2554 C CA . ALA A 1 336 ? 0.930 -22.975 -3.757 1.00 64.50 336 ALA A CA 1
ATOM 2555 C C . ALA A 1 336 ? 0.655 -24.474 -3.981 1.00 64.50 336 ALA A C 1
ATOM 2557 O O . ALA A 1 336 ? 0.141 -24.859 -5.042 1.00 64.50 336 ALA A O 1
ATOM 2558 N N . ALA A 1 337 ? 0.900 -25.328 -2.981 1.00 66.00 337 ALA A N 1
ATOM 2559 C CA . ALA A 1 337 ? 0.529 -26.740 -3.034 1.00 66.00 337 ALA A CA 1
ATOM 2560 C C . ALA A 1 337 ? -0.991 -26.937 -3.035 1.00 66.00 337 ALA A C 1
ATOM 2562 O O . ALA A 1 337 ? -1.491 -27.752 -3.817 1.00 66.00 337 ALA A O 1
ATOM 2563 N N . ALA A 1 338 ? -1.734 -26.171 -2.230 1.00 65.31 338 ALA A N 1
ATOM 2564 C CA . ALA A 1 338 ? -3.196 -26.205 -2.192 1.00 65.31 338 ALA A CA 1
ATOM 2565 C C . ALA A 1 338 ? -3.807 -25.856 -3.556 1.00 65.31 338 ALA A C 1
ATOM 2567 O O . ALA A 1 338 ? -4.640 -26.607 -4.077 1.00 65.31 338 ALA A O 1
ATOM 2568 N N . ARG A 1 339 ? -3.333 -24.781 -4.196 1.00 70.56 339 ARG A N 1
ATOM 2569 C CA . ARG A 1 339 ? -3.699 -24.416 -5.571 1.00 70.56 339 ARG A CA 1
ATOM 2570 C C . ARG A 1 339 ? -3.319 -25.523 -6.545 1.00 70.56 339 ARG A C 1
ATOM 2572 O O . ARG A 1 339 ? -4.173 -25.978 -7.299 1.00 70.56 339 ARG A O 1
ATOM 2579 N N . SER A 1 340 ? -2.079 -26.004 -6.510 1.00 67.62 340 SER A N 1
ATOM 2580 C CA . SER A 1 340 ? -1.593 -27.031 -7.441 1.00 67.62 340 SER A CA 1
ATOM 2581 C C . SER A 1 340 ? -2.380 -28.343 -7.341 1.00 67.62 340 SER A C 1
ATOM 2583 O O . SER A 1 340 ? -2.682 -28.969 -8.356 1.00 67.62 340 SER A O 1
ATOM 2585 N N . ALA A 1 341 ? -2.744 -28.778 -6.134 1.00 65.25 341 ALA A N 1
ATOM 2586 C CA . ALA A 1 341 ? -3.590 -29.952 -5.920 1.00 65.25 341 ALA A CA 1
ATOM 2587 C C . ALA A 1 341 ? -5.023 -29.728 -6.423 1.00 65.25 341 ALA A C 1
ATOM 2589 O O . ALA A 1 341 ? -5.598 -30.594 -7.086 1.00 65.25 341 ALA A O 1
ATOM 2590 N N . THR A 1 342 ? -5.574 -28.540 -6.177 1.00 68.69 342 THR A N 1
ATOM 2591 C CA . THR A 1 342 ? -6.930 -28.177 -6.606 1.00 68.69 342 THR A CA 1
ATOM 2592 C C . THR A 1 342 ? -7.030 -28.062 -8.132 1.00 68.69 342 THR A C 1
ATOM 2594 O O . THR A 1 342 ? -7.989 -28.551 -8.733 1.00 68.69 342 THR A O 1
ATOM 2597 N N . MET A 1 343 ? -6.004 -27.506 -8.782 1.00 67.81 343 MET A N 1
ATOM 2598 C CA . MET A 1 343 ? -5.911 -27.389 -10.243 1.00 67.81 343 MET A CA 1
ATOM 2599 C C . MET A 1 343 ? -5.744 -28.748 -10.939 1.00 67.81 343 MET A C 1
ATOM 2601 O O . MET A 1 343 ? -6.161 -28.899 -12.084 1.00 67.81 343 MET A O 1
ATOM 2605 N N . ARG A 1 344 ? -5.191 -29.759 -10.252 1.00 69.38 344 ARG A N 1
ATOM 2606 C CA . ARG A 1 344 ? -4.984 -31.119 -10.787 1.00 69.38 344 ARG A CA 1
ATOM 2607 C C . ARG A 1 344 ? -6.173 -32.075 -10.623 1.00 69.38 344 ARG A C 1
ATOM 2609 O O . ARG A 1 344 ? -6.070 -33.213 -11.068 1.00 69.38 344 ARG A O 1
ATOM 2616 N N . GLY A 1 345 ? -7.297 -31.639 -10.044 1.00 55.25 345 GLY A N 1
ATOM 2617 C CA . GLY A 1 345 ? -8.528 -32.447 -9.994 1.00 55.25 345 GLY A CA 1
ATOM 2618 C C . GLY A 1 345 ? -9.016 -32.879 -8.607 1.00 55.25 345 GLY A C 1
ATOM 2619 O O . GLY A 1 345 ? -9.893 -33.733 -8.536 1.00 55.25 345 GLY A O 1
ATOM 2620 N N . GLY A 1 346 ? -8.530 -32.255 -7.530 1.00 52.22 346 GLY A N 1
ATOM 2621 C CA . GLY A 1 346 ? -9.104 -32.375 -6.186 1.00 52.22 346 GLY A CA 1
ATOM 2622 C C . GLY A 1 346 ? -8.377 -33.374 -5.285 1.00 52.22 346 GLY A C 1
ATOM 2623 O O . GLY A 1 346 ? -8.175 -34.535 -5.629 1.00 52.22 346 GLY A O 1
ATOM 2624 N N . GLY A 1 347 ? -7.979 -32.903 -4.105 1.00 51.62 347 GLY A N 1
ATOM 2625 C CA . GLY A 1 347 ? -7.266 -33.687 -3.101 1.00 51.62 347 GLY A CA 1
ATOM 2626 C C . GLY A 1 347 ? -7.010 -32.860 -1.844 1.00 51.62 347 GLY A C 1
ATOM 2627 O O . GLY A 1 347 ? -6.786 -31.654 -1.920 1.00 51.62 347 GLY A O 1
ATOM 2628 N N . ARG A 1 348 ? -7.080 -33.505 -0.675 1.00 48.19 348 ARG A N 1
ATOM 2629 C CA . ARG A 1 348 ? -6.790 -32.887 0.627 1.00 48.19 348 ARG A CA 1
ATOM 2630 C C . ARG A 1 348 ? -5.313 -32.467 0.658 1.00 48.19 348 ARG A C 1
ATOM 2632 O O . ARG A 1 348 ? -4.449 -33.323 0.495 1.00 48.19 348 ARG A O 1
ATOM 2639 N N . VAL A 1 349 ? -5.031 -31.184 0.889 1.00 50.16 349 VAL A N 1
ATOM 2640 C CA . VAL A 1 349 ? -3.667 -30.691 1.134 1.00 50.16 349 VAL A CA 1
ATOM 2641 C C . VAL A 1 349 ? -3.535 -30.418 2.622 1.00 50.16 349 VAL A C 1
ATOM 2643 O O . VAL A 1 349 ? -4.029 -29.424 3.137 1.00 50.16 349 VAL A O 1
ATOM 2646 N N . THR A 1 350 ? -2.919 -31.357 3.330 1.00 46.06 350 THR A N 1
ATOM 2647 C CA . THR A 1 350 ? -2.424 -31.134 4.689 1.00 46.06 350 THR A CA 1
ATOM 2648 C C . THR A 1 350 ? -0.970 -30.693 4.577 1.00 46.06 350 THR A C 1
ATOM 2650 O O . THR A 1 350 ? -0.151 -31.464 4.071 1.00 46.06 350 THR A O 1
ATOM 2653 N N . GLY A 1 351 ? -0.646 -29.477 5.014 1.00 35.91 351 GLY A N 1
ATOM 2654 C CA . GLY A 1 351 ? 0.745 -29.060 5.177 1.00 35.91 351 GLY A CA 1
ATOM 2655 C C . GLY A 1 351 ? 1.417 -29.872 6.293 1.00 35.91 351 GLY A C 1
ATOM 2656 O O . GLY A 1 351 ? 0.889 -29.940 7.399 1.00 35.91 351 GLY A O 1
ATOM 2657 N N . GLY A 1 352 ? 2.563 -30.498 6.002 1.00 31.91 352 GLY A N 1
ATOM 2658 C CA . GLY A 1 352 ? 3.479 -31.082 7.000 1.00 31.91 352 GLY A CA 1
ATOM 2659 C C . GLY A 1 352 ? 3.086 -32.443 7.615 1.00 31.91 352 GLY A C 1
ATOM 2660 O O . GLY A 1 352 ? 1.929 -32.853 7.552 1.00 31.91 352 GLY A O 1
ATOM 2661 N N . PRO A 1 353 ? 4.052 -33.209 8.174 1.00 29.56 353 PRO A N 1
ATOM 2662 C CA . PRO A 1 353 ? 3.901 -34.638 8.439 1.00 29.56 353 PRO A CA 1
ATOM 2663 C C . PRO A 1 353 ? 2.891 -34.906 9.557 1.00 29.56 353 PRO A C 1
ATOM 2665 O O . PRO A 1 353 ? 2.902 -34.251 10.597 1.00 29.56 353 PRO A O 1
ATOM 2668 N N . ALA A 1 354 ? 2.058 -35.929 9.359 1.00 33.69 354 ALA A N 1
ATOM 2669 C CA . ALA A 1 354 ? 1.106 -36.425 10.344 1.00 33.69 354 ALA A CA 1
ATOM 2670 C C . ALA A 1 354 ? 1.776 -36.616 11.719 1.00 33.69 354 ALA A C 1
ATOM 2672 O O . ALA A 1 354 ? 2.561 -37.550 11.918 1.00 33.69 354 ALA A O 1
ATOM 2673 N N . ARG A 1 355 ? 1.456 -35.746 12.687 1.00 34.66 355 ARG A N 1
ATOM 2674 C CA . ARG A 1 355 ? 1.775 -35.991 14.096 1.00 34.66 355 ARG A CA 1
ATOM 2675 C C . ARG A 1 355 ? 1.055 -37.273 14.512 1.00 34.66 355 ARG A C 1
ATOM 2677 O O . ARG A 1 355 ? -0.171 -37.342 14.490 1.00 34.66 355 ARG A O 1
ATOM 2684 N N . ARG A 1 356 ? 1.830 -38.304 14.857 1.00 34.09 356 ARG A N 1
ATOM 2685 C CA . ARG A 1 356 ? 1.316 -39.507 15.518 1.00 34.09 356 ARG A CA 1
ATOM 2686 C C . ARG A 1 356 ? 0.669 -39.096 16.837 1.00 34.09 356 ARG A C 1
ATOM 2688 O O . ARG A 1 356 ? 1.312 -38.473 17.675 1.00 34.09 356 ARG A O 1
ATOM 2695 N N . ASP A 1 357 ? -0.588 -39.482 16.981 1.00 33.78 357 ASP A N 1
ATOM 2696 C CA . ASP A 1 357 ? -1.370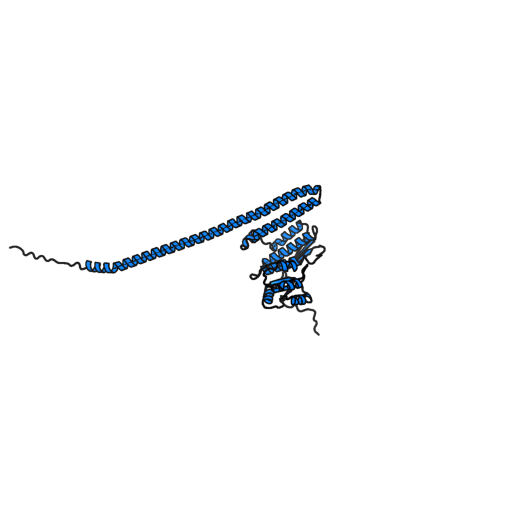 -39.407 18.207 1.00 33.78 357 ASP A CA 1
ATOM 2697 C C . ASP A 1 357 ? -0.631 -40.126 19.363 1.00 33.78 357 ASP A C 1
ATOM 2699 O O . ASP A 1 357 ? -0.342 -41.324 19.236 1.00 33.78 357 ASP A O 1
ATOM 2703 N N . PRO A 1 358 ? -0.287 -39.444 20.475 1.00 33.03 358 PRO A N 1
ATOM 2704 C CA . PRO A 1 358 ? 0.402 -40.065 21.604 1.00 33.03 358 PRO A CA 1
ATOM 2705 C C . PRO A 1 358 ? -0.493 -40.989 22.449 1.00 33.03 358 PRO A C 1
ATOM 2707 O O . PRO A 1 358 ? 0.018 -41.620 23.373 1.00 33.03 358 PRO A O 1
ATOM 2710 N N . HIS A 1 359 ? -1.798 -41.105 22.166 1.00 36.50 359 HIS A N 1
ATOM 2711 C CA . HIS A 1 359 ? -2.734 -41.835 23.034 1.00 36.50 359 HIS A CA 1
ATOM 2712 C C . HIS A 1 359 ? -3.207 -43.212 22.546 1.00 36.50 359 HIS A C 1
ATOM 2714 O O . HIS A 1 359 ? -4.083 -43.815 23.169 1.00 36.50 359 HIS A O 1
ATOM 2720 N N . ARG A 1 360 ? -2.582 -43.805 21.522 1.00 33.72 360 ARG A N 1
ATOM 2721 C CA . ARG A 1 360 ? -2.852 -45.209 21.160 1.00 33.72 360 ARG A CA 1
ATOM 2722 C C . ARG A 1 360 ? -1.874 -46.176 21.832 1.00 33.72 360 ARG A C 1
ATOM 2724 O O . ARG A 1 360 ? -0.834 -46.519 21.278 1.00 33.72 360 ARG A O 1
ATOM 2731 N N . SER A 1 361 ? -2.234 -46.652 23.024 1.00 33.47 361 SER A N 1
ATOM 2732 C CA . SER A 1 361 ? -1.608 -47.842 23.613 1.00 33.47 361 SER A CA 1
ATOM 2733 C C . SER A 1 361 ? -1.926 -49.086 22.764 1.00 33.47 361 SER A C 1
ATOM 2735 O O . SER A 1 361 ? -3.085 -49.268 22.380 1.00 33.47 361 SER A O 1
ATOM 2737 N N . PRO A 1 362 ? -0.941 -49.952 22.467 1.00 42.31 362 PRO A N 1
ATOM 2738 C CA . PRO A 1 362 ? -1.177 -51.180 21.720 1.00 42.31 362 PRO A CA 1
ATOM 2739 C C . PRO A 1 362 ? -1.859 -52.224 22.615 1.00 42.31 362 PRO A C 1
ATOM 2741 O O . PRO A 1 362 ? -1.451 -52.432 23.759 1.00 42.31 362 PRO A O 1
ATOM 2744 N N . ARG A 1 363 ? -2.893 -52.877 22.079 1.00 39.38 363 ARG A N 1
ATOM 2745 C CA . ARG A 1 363 ? -3.304 -54.219 22.499 1.00 39.38 363 ARG A CA 1
ATOM 2746 C C . ARG A 1 363 ? -2.748 -55.229 21.516 1.00 39.38 363 ARG A C 1
ATOM 2748 O O . ARG A 1 363 ? -2.737 -54.888 20.310 1.00 39.38 363 ARG A O 1
#

pLDDT: mean 76.03, std 16.63, range [29.56, 97.56]

Sequence (363 aa):
MALTVAGFAIAGRPMVPDLLMHVFVRFLPFVVTAWSLGMFRRVRLDHVAALKGRALRAEAEREERARRAVADERTRIARDVHDVVAHALSVITSQANGGRYAARGDPERGIEALNTIAGTGRQALADGRGTLTVLRDDADVERELFPRPLLKDLPALFDRVREAGVAVEHSERGSEHALSPVTELAVFRLVQEALTNTLKHVGPGARAEVDLSWCRDELVIAVRDDGPGPTSAEGGQGLVRAGFVMVVESQEDMRVVGEAGDGHDALHQLTAADVVLMDVRMPRMDGVEATRRVLTGHRAPKVVMLTTYDLDEYAFAALRAGAGGFLVKDSDPDIAAARSATMRGGGRVTGGPARRDPHRSPR

Foldseek 3Di:
DDDDDDDDDPPPDPPPPVVVVVVCVVCVVVVVVVVVVVVVVVVVVVVVVVVVVVVVVVVVVVVVVVVVVVVVVVVVLVVVLVVLVVVLVVLLVVLCVVLVVVCVVPVVSVVVSVVVNVVSVVVSVVVNVVSVVVPPDCPPVCCVVPPQDFLVCVVVLQVVLVVQAEAEAEDEEDDDDDDDPLVRSLVSVLQNLLSVCCCVQVHHNKYWYWYWYDDPPDIDIDIDIPDPPDPDPQSVVVSLQSVVQSVQVVDPPGHDPDDDQFLVRCVVRDDQDQEDEAEQDGPPHGRLRSLLVQCVDPRRHAYEYEDAPDCDPSVVSNVVSPHQEYDYSPAPPPVVVRSVSSVVGGDYDDPDDDDPDPPDDDD

Organism: NCBI:txid1000566

Radius of gyration: 40.88 Å; chains: 1; bounding box: 111×81×137 Å

Secondary structure (DSSP, 8-state):
---------------HHHHHHHHHHHHHHHHHHHHHHHHHHHHHHHHHHHHHHHHHHHHHHHHHHHHHHHHHHHHHHHHHHHHHHHHHHHHHHHHHHHHHHHTTT-HHHHHHHHHHHHHHHHHHHHHHHHHHHTSTT-HHHHHHHSPPP-GGGHHHHHHHHHHTT-EEEEEEES---PPPHHHHHHHHHHHHHHHHHHHHHT-TT-EEEEEEEE-SS-EEEEEEESS---SSTHHHHHHHHHHHHHHHHTSTT-------SSHHHHHHH--S-SEEEEESS-SSS-HHHHHHHHTTSTTPPEEEEEE-S--HHHHHHHHHHT--EEEETTS---HHHHHHHHHTT------S-----TT----